Protein AF-A0A1U7CXL4-F1 (afdb_monomer_lite)

pLDDT: mean 70.06, std 22.94, range [25.95, 97.19]

Radius of gyration: 27.53 Å; chains: 1; bounding box: 81×76×40 Å

Sequence (254 aa):
MRHRPIVKFHPDLELLEKKQLMSVRGLAPPSAALRPGARAAALRQARAEAAAGNVVDASGNPADQTQAAAADPTTADPNQTSSQSPRFLVSRITNPTPINHVLTPPFAQVAVQNIPPIPGQTYNVYAVSMRNSTRLTFDVDSGFNVKFSGQTKEHSYPILTGDQKWLPNQVMVFYVLTKSYYPARPMVSGGFEFDLAGSRGIAIGGPSAIFLRIKYDPAKFPGMLDWITVHGPGAYGHRTGIADTSIWQFTRVP

Foldseek 3Di:
DDDDDDDDDDPVVVVVVVVVPPPDDDDDDDDPDDDPVVVVVVVVVVVVVVVPPDDDDDDDDDDDDDDDDDDDDDDDDPPPPPPPFWAKEKDAPFAQDVPQQQDDDDAAEAELDDDDDDAQDKWWKAKAKEFAQEQDKDAQVQVKWKYQPPDDCVSTHRPHDDGDMRHHGGMHMYIYTHPDQWDDPSCQVRNMWMCRSNHIYHQHADPLRTGDIDRDDPVCVSVVVSCSQCPTPQSCCNVVSGGSRRYMYMYTDD

Secondary structure (DSSP, 8-state):
-PPPPP-PPPTTSHHHHHHHSSS---S--------HHHHHHHHHHHHHHHHS-------------------------TT-----PPEEEEEE-----TTT----SPPEEEE--SSPPPTT-EEEEEEEEEEE-SS--B-GGG--EEEETT--GGG-EES--TT--B-TT-EEEEEEEESSSS--HHHHHH-EEEEETTEEEEEPPPGGGS-EEEE--TTTHHHHHHHHHHHSTTTTHHHHTS--TTEEEEEEE-

Organism: NCBI:txid1387353

Structure (mmCIF, N/CA/C/O backbone):
data_AF-A0A1U7CXL4-F1
#
_entry.id   AF-A0A1U7CXL4-F1
#
loop_
_atom_site.group_PDB
_atom_site.id
_atom_site.type_symbol
_atom_site.label_atom_id
_atom_site.label_alt_id
_atom_site.label_comp_id
_atom_site.label_asym_id
_atom_site.label_entity_id
_atom_site.label_seq_id
_atom_site.pdbx_PDB_ins_code
_atom_site.Cartn_x
_atom_site.Cartn_y
_atom_site.Cartn_z
_atom_site.occupancy
_atom_site.B_iso_or_equiv
_atom_site.auth_seq_id
_atom_site.auth_comp_id
_atom_site.auth_asym_id
_atom_site.auth_atom_id
_atom_site.pdbx_PDB_model_num
ATOM 1 N N . MET A 1 1 ? 43.703 -4.442 17.560 1.00 42.00 1 MET A N 1
ATOM 2 C CA . MET A 1 1 ? 42.672 -3.540 16.997 1.00 42.00 1 MET A CA 1
ATOM 3 C C . MET A 1 1 ? 42.708 -3.670 15.479 1.00 42.00 1 MET A C 1
ATOM 5 O O . MET A 1 1 ? 43.759 -3.433 14.906 1.00 42.00 1 MET A O 1
ATOM 9 N N . ARG A 1 2 ? 41.638 -4.151 14.830 1.00 40.66 2 ARG A N 1
ATOM 10 C CA . ARG A 1 2 ? 41.594 -4.323 13.364 1.00 40.66 2 ARG A CA 1
ATOM 11 C C . ARG A 1 2 ? 40.917 -3.103 12.730 1.00 40.66 2 ARG A C 1
ATOM 13 O O . ARG A 1 2 ? 39.768 -2.814 13.056 1.00 40.66 2 ARG A O 1
ATOM 20 N N . HIS A 1 3 ? 41.633 -2.393 11.859 1.00 43.06 3 HIS A N 1
ATOM 21 C CA . HIS A 1 3 ? 41.104 -1.260 11.098 1.00 43.06 3 HIS A CA 1
ATOM 22 C C . HIS A 1 3 ? 40.042 -1.732 10.098 1.00 43.06 3 HIS A C 1
ATOM 24 O O . HIS A 1 3 ? 40.247 -2.705 9.373 1.00 43.06 3 HIS A O 1
ATOM 30 N N . ARG A 1 4 ? 38.894 -1.044 10.072 1.00 38.12 4 ARG A N 1
ATOM 31 C CA . ARG A 1 4 ? 37.849 -1.264 9.064 1.00 38.12 4 ARG A CA 1
ATOM 32 C C . ARG A 1 4 ? 38.311 -0.703 7.710 1.00 38.12 4 ARG A C 1
ATOM 34 O O . ARG A 1 4 ? 38.918 0.369 7.697 1.00 38.12 4 ARG A O 1
ATOM 41 N N . PRO A 1 5 ? 38.011 -1.373 6.586 1.00 41.94 5 PRO A N 1
ATOM 42 C CA . PRO A 1 5 ? 38.344 -0.858 5.267 1.00 41.94 5 PRO A CA 1
ATOM 43 C C . PRO A 1 5 ? 37.463 0.352 4.934 1.00 41.94 5 PRO A C 1
ATOM 45 O O . PRO A 1 5 ? 36.238 0.301 5.050 1.00 41.94 5 PRO A O 1
ATOM 48 N N . ILE A 1 6 ? 38.104 1.446 4.523 1.00 50.97 6 ILE A N 1
ATOM 49 C CA . ILE A 1 6 ? 37.442 2.622 3.956 1.00 50.97 6 ILE A CA 1
ATOM 50 C C . ILE A 1 6 ? 36.991 2.242 2.545 1.00 50.97 6 ILE A C 1
ATOM 52 O O . ILE A 1 6 ? 37.821 1.941 1.686 1.00 50.97 6 ILE A O 1
ATOM 56 N N . VAL A 1 7 ? 35.679 2.239 2.314 1.00 42.12 7 VAL A N 1
ATOM 57 C CA . VAL A 1 7 ? 35.096 2.068 0.979 1.00 42.12 7 VAL A CA 1
ATOM 58 C C . VAL A 1 7 ? 35.472 3.297 0.151 1.00 42.12 7 VAL A C 1
ATOM 60 O O . VAL A 1 7 ? 34.969 4.391 0.395 1.00 42.12 7 VAL A O 1
ATOM 63 N N . LYS A 1 8 ? 36.394 3.131 -0.800 1.00 43.06 8 LYS A N 1
ATOM 64 C CA . LYS A 1 8 ? 36.681 4.142 -1.822 1.00 43.06 8 LYS A CA 1
ATOM 65 C C . LYS A 1 8 ? 35.651 3.981 -2.935 1.00 43.06 8 LYS A C 1
ATOM 67 O O . LYS A 1 8 ? 35.587 2.924 -3.559 1.00 43.06 8 LYS A O 1
ATOM 72 N N . PHE A 1 9 ? 34.827 5.001 -3.148 1.00 39.03 9 PHE A N 1
ATOM 73 C CA . PHE A 1 9 ? 33.890 5.029 -4.267 1.00 39.03 9 PHE A CA 1
ATOM 74 C C . PHE A 1 9 ? 34.643 5.175 -5.596 1.00 39.03 9 PHE A C 1
ATOM 76 O O . PHE A 1 9 ? 35.705 5.796 -5.655 1.00 39.03 9 PHE A O 1
ATOM 83 N N . HIS A 1 10 ? 34.100 4.556 -6.646 1.00 39.53 10 HIS A N 1
ATOM 84 C CA . HIS A 1 10 ? 34.659 4.582 -7.998 1.00 39.53 10 HIS A CA 1
ATOM 85 C C . HIS A 1 10 ? 34.669 6.030 -8.533 1.00 39.53 10 HIS A C 1
ATOM 87 O O . HIS A 1 10 ? 33.645 6.708 -8.407 1.00 39.53 10 HIS A O 1
ATOM 93 N N . PRO A 1 11 ? 35.762 6.505 -9.157 1.00 47.06 11 PRO A N 1
ATOM 94 C CA . PRO A 1 11 ? 35.894 7.892 -9.627 1.00 47.06 11 PRO A CA 1
ATOM 95 C C . PRO A 1 11 ? 34.854 8.300 -10.688 1.00 47.06 11 PRO A C 1
ATOM 97 O O . PRO A 1 11 ? 34.611 9.486 -10.897 1.00 47.06 11 PRO A O 1
ATOM 100 N N . ASP A 1 12 ? 34.180 7.335 -11.315 1.00 46.91 12 ASP A N 1
ATOM 101 C CA . ASP A 1 12 ? 33.185 7.596 -12.362 1.00 46.91 12 ASP A CA 1
ATOM 102 C C . ASP A 1 12 ? 31.809 8.022 -11.815 1.00 46.91 12 ASP A C 1
ATOM 104 O O . ASP A 1 12 ? 30.980 8.537 -12.567 1.00 46.91 12 ASP A O 1
ATOM 108 N N . LEU A 1 13 ? 31.560 7.857 -10.508 1.00 42.06 13 LEU A N 1
ATOM 109 C CA . LEU A 1 13 ? 30.328 8.331 -9.860 1.00 42.06 13 LEU A CA 1
ATOM 110 C C . LEU A 1 13 ? 30.323 9.856 -9.653 1.00 42.06 13 LEU A C 1
ATOM 112 O O . LEU A 1 13 ? 29.261 10.470 -9.742 1.00 42.06 13 LEU A O 1
ATOM 116 N N . GLU A 1 14 ? 31.486 10.495 -9.480 1.00 44.72 14 GLU A N 1
ATOM 117 C CA . GLU A 1 14 ? 31.580 11.961 -9.333 1.00 44.72 14 GLU A CA 1
ATOM 118 C C . GLU A 1 14 ? 31.286 12.718 -10.644 1.00 44.72 14 GLU A C 1
ATOM 120 O O . GLU A 1 14 ? 30.881 13.884 -10.641 1.00 44.72 14 GLU A O 1
ATOM 125 N N . LEU A 1 15 ? 31.454 12.057 -11.793 1.00 45.00 15 LEU A N 1
ATOM 126 C CA . LEU A 1 15 ? 31.221 12.652 -13.113 1.00 45.00 15 LEU A CA 1
ATOM 127 C C . LEU A 1 15 ? 29.731 12.791 -13.463 1.00 45.00 15 LEU A C 1
ATOM 129 O O . LEU A 1 15 ? 29.380 13.639 -14.290 1.00 45.00 15 LEU A O 1
ATOM 133 N N . LEU A 1 16 ? 28.849 12.011 -12.827 1.00 40.12 16 LEU A N 1
ATOM 134 C CA . LEU A 1 16 ? 27.399 12.097 -13.036 1.00 40.12 16 LEU A CA 1
ATOM 135 C C . LEU A 1 16 ? 26.772 13.291 -12.302 1.00 40.12 16 LEU A C 1
ATOM 137 O O . LEU A 1 16 ? 25.892 13.943 -12.866 1.00 40.12 16 LEU A O 1
ATOM 141 N N . GLU A 1 17 ? 27.274 13.657 -11.119 1.00 45.03 17 GLU A N 1
ATOM 142 C CA . GLU A 1 17 ? 26.787 14.838 -10.387 1.00 45.03 17 GLU A CA 1
ATOM 143 C C . GLU A 1 17 ? 27.175 16.150 -11.087 1.00 45.03 17 GLU A C 1
ATOM 145 O O . GLU A 1 17 ? 26.369 17.079 -11.178 1.00 45.03 17 GLU A O 1
ATOM 150 N N . LYS A 1 18 ? 28.370 16.215 -11.692 1.00 42.22 18 LYS A N 1
ATOM 151 C CA . LYS A 1 18 ? 28.809 17.409 -12.437 1.00 42.22 18 LYS A CA 1
ATOM 152 C C . LYS A 1 18 ? 28.008 17.669 -13.716 1.00 42.22 18 LYS A C 1
ATOM 154 O O . LYS A 1 18 ? 27.911 18.823 -14.130 1.00 42.22 18 LYS A O 1
ATOM 159 N N . LYS A 1 19 ? 27.407 16.646 -14.336 1.00 39.94 19 LYS A N 1
ATOM 160 C CA . LYS A 1 19 ? 26.635 16.814 -15.583 1.00 39.94 19 LYS A CA 1
ATOM 161 C C . LYS A 1 19 ? 25.184 17.254 -15.373 1.00 39.94 19 LYS A C 1
ATOM 163 O O . LYS A 1 19 ? 24.618 17.834 -16.293 1.00 39.94 19 LYS A O 1
ATOM 168 N N . GLN A 1 20 ? 24.598 17.071 -14.187 1.00 45.38 20 GLN A N 1
ATOM 169 C CA . GLN A 1 20 ? 23.269 17.626 -13.876 1.00 45.38 20 GLN A CA 1
ATOM 170 C C . GLN A 1 20 ? 23.298 19.098 -13.431 1.00 45.38 20 GLN A C 1
ATOM 172 O O . GLN A 1 20 ? 22.266 19.763 -13.460 1.00 45.38 20 GLN A O 1
ATOM 177 N N . LEU A 1 21 ? 24.468 19.640 -13.081 1.00 38.50 21 LEU A N 1
ATOM 178 C CA . LEU A 1 21 ? 24.616 21.018 -12.594 1.00 38.50 21 LEU A CA 1
ATOM 179 C C . LEU A 1 21 ? 24.892 22.069 -13.687 1.00 38.50 21 LEU A C 1
ATOM 181 O O . LEU A 1 21 ? 25.022 23.246 -13.363 1.00 38.50 21 LEU A O 1
ATOM 185 N N . MET A 1 22 ? 24.965 21.693 -14.971 1.00 37.88 22 MET A N 1
ATOM 186 C CA . MET A 1 22 ? 25.350 22.622 -16.052 1.00 37.88 22 MET A CA 1
ATOM 187 C C . MET A 1 22 ? 24.256 22.971 -17.074 1.00 37.88 22 MET A C 1
ATOM 189 O O . MET A 1 22 ? 24.558 23.593 -18.089 1.00 37.88 22 MET A O 1
ATOM 193 N N . SER A 1 23 ? 22.980 22.681 -16.804 1.00 40.78 23 SER A N 1
ATOM 194 C CA . SER A 1 23 ? 21.875 23.146 -17.660 1.00 40.78 23 SER A CA 1
ATOM 195 C C . SER A 1 23 ? 20.778 23.884 -16.890 1.00 40.78 23 SER A C 1
ATOM 197 O O . SER A 1 23 ? 19.615 23.505 -16.951 1.00 40.78 23 SER A O 1
ATOM 199 N N . VAL A 1 24 ? 21.135 24.959 -16.185 1.00 36.22 24 VAL A N 1
ATOM 200 C CA . VAL A 1 24 ? 20.199 26.058 -15.890 1.00 36.22 24 VAL A CA 1
ATOM 201 C C . VAL A 1 24 ? 20.990 27.369 -15.927 1.00 36.22 24 VAL A C 1
ATOM 203 O O . VAL A 1 24 ? 21.751 27.673 -15.012 1.00 36.22 24 VAL A O 1
ATOM 206 N N . ARG A 1 25 ? 20.843 28.150 -17.002 1.00 30.77 25 ARG A N 1
ATOM 207 C CA . ARG A 1 25 ? 21.301 29.546 -17.069 1.00 30.77 25 ARG A CA 1
ATOM 208 C C . ARG A 1 25 ? 20.115 30.451 -17.415 1.00 30.77 25 ARG A C 1
ATOM 210 O O . ARG A 1 25 ? 19.510 30.275 -18.465 1.00 30.77 25 ARG A O 1
ATOM 217 N N . GLY A 1 26 ? 19.879 31.423 -16.525 1.00 27.12 26 GLY A N 1
ATOM 218 C CA . GLY A 1 26 ? 18.957 32.569 -16.629 1.00 27.12 26 GLY A CA 1
ATOM 219 C C . GLY A 1 26 ? 17.657 32.350 -15.841 1.00 27.12 26 GLY A C 1
ATOM 220 O O . GLY A 1 26 ? 16.877 31.502 -16.238 1.00 27.12 26 GLY A O 1
ATOM 221 N N . LEU A 1 27 ? 17.333 33.018 -14.724 1.00 28.66 27 LEU A N 1
ATOM 222 C CA . LEU A 1 27 ? 17.773 34.295 -14.144 1.00 28.66 27 LEU A CA 1
ATOM 223 C C . LEU A 1 27 ? 17.606 34.317 -12.597 1.00 28.66 27 LEU A C 1
ATOM 225 O O . LEU A 1 27 ? 16.718 33.664 -12.061 1.00 28.66 27 LEU A O 1
ATOM 229 N N . ALA A 1 28 ? 18.411 35.189 -11.965 1.00 30.05 28 ALA A N 1
ATOM 230 C CA . ALA A 1 28 ? 18.425 35.722 -10.584 1.00 30.05 28 ALA A CA 1
ATOM 231 C C . ALA A 1 28 ? 19.159 34.920 -9.463 1.00 30.05 28 ALA A C 1
ATOM 233 O O . ALA A 1 28 ? 18.911 33.729 -9.284 1.00 30.05 28 ALA A O 1
ATOM 234 N N . PRO A 1 29 ? 20.077 35.561 -8.694 1.00 34.78 29 PRO A N 1
ATOM 235 C CA . PRO A 1 29 ? 20.948 34.889 -7.722 1.00 34.78 29 PRO A CA 1
ATOM 236 C C . PRO A 1 29 ? 20.276 34.695 -6.348 1.00 34.78 29 PRO A C 1
ATOM 238 O O . PRO A 1 29 ? 19.609 35.612 -5.867 1.00 34.78 29 PRO A O 1
ATOM 241 N N . PRO A 1 30 ? 20.495 33.564 -5.648 1.00 35.28 30 PRO A N 1
ATOM 242 C CA . PRO A 1 30 ? 20.153 33.447 -4.241 1.00 35.28 30 PRO A CA 1
ATOM 243 C C . PRO A 1 30 ? 21.251 34.047 -3.356 1.00 35.28 30 PRO A C 1
ATOM 245 O O . PRO A 1 30 ? 22.450 33.865 -3.570 1.00 35.28 30 PRO A O 1
ATOM 248 N N . SER A 1 31 ? 20.781 34.751 -2.335 1.00 38.91 31 SER A N 1
ATOM 249 C CA . SER A 1 31 ? 21.512 35.380 -1.247 1.00 38.91 31 SER A CA 1
ATOM 250 C C . SER A 1 31 ? 22.675 34.541 -0.718 1.00 38.91 31 SER A C 1
ATOM 252 O O . SER A 1 31 ? 22.506 33.423 -0.228 1.00 38.91 31 SER A O 1
ATOM 254 N N . ALA A 1 32 ? 23.863 35.135 -0.771 1.00 39.09 32 ALA A N 1
ATOM 255 C CA . ALA A 1 32 ? 25.058 34.632 -0.124 1.00 39.09 32 ALA A CA 1
ATOM 256 C C . ALA A 1 32 ? 24.891 34.576 1.408 1.00 39.09 32 ALA A C 1
ATOM 258 O O . ALA A 1 32 ? 24.319 35.473 2.024 1.00 39.09 32 ALA A O 1
ATOM 259 N N . ALA A 1 33 ? 25.419 33.495 1.987 1.00 47.41 33 ALA A N 1
ATOM 260 C CA . ALA A 1 33 ? 25.820 33.284 3.379 1.00 47.41 33 ALA A CA 1
ATOM 261 C C . ALA A 1 33 ? 25.498 34.414 4.385 1.00 47.41 33 ALA A C 1
ATOM 263 O O . ALA A 1 33 ? 26.321 35.289 4.661 1.00 47.41 33 ALA A O 1
ATOM 264 N N . LEU A 1 34 ? 24.330 34.338 5.027 1.00 40.78 34 LEU A N 1
ATOM 265 C CA . LEU A 1 34 ? 23.988 35.197 6.160 1.00 40.78 34 LEU A CA 1
ATOM 266 C C . LEU A 1 34 ? 24.425 34.526 7.467 1.00 40.78 34 LEU A C 1
ATOM 268 O O . LEU A 1 34 ? 23.875 33.508 7.890 1.00 40.78 34 LEU A O 1
ATOM 272 N N . ARG A 1 35 ? 25.439 35.124 8.103 1.00 49.75 35 ARG A N 1
ATOM 273 C CA . ARG A 1 35 ? 25.898 34.815 9.465 1.00 49.75 35 ARG A CA 1
ATOM 274 C C . ARG A 1 35 ? 24.713 34.808 10.457 1.00 49.75 35 ARG A C 1
ATOM 276 O O . ARG A 1 35 ? 23.756 35.558 10.249 1.00 49.75 35 ARG A O 1
ATOM 283 N N . PRO A 1 36 ? 24.787 34.058 11.577 1.00 49.44 36 PRO A N 1
ATOM 284 C CA . PRO A 1 36 ? 23.669 33.861 12.514 1.00 49.44 36 PRO A CA 1
ATOM 285 C C . PRO A 1 36 ? 22.985 35.144 13.028 1.00 49.44 36 PRO A C 1
ATOM 287 O O . PRO A 1 36 ? 21.795 35.120 13.327 1.00 49.44 36 PRO A O 1
ATOM 290 N N . GLY A 1 37 ? 23.691 36.282 13.075 1.00 50.75 37 GLY A N 1
ATOM 291 C CA . GLY A 1 37 ? 23.126 37.570 13.500 1.00 50.75 37 GLY A CA 1
ATOM 292 C C . GLY A 1 37 ? 22.173 38.237 12.496 1.00 50.75 37 GLY A C 1
ATOM 293 O O . GLY A 1 37 ? 21.277 38.974 12.899 1.00 50.75 37 GLY A O 1
ATOM 294 N N . ALA A 1 38 ? 22.297 37.960 11.197 1.00 52.16 38 ALA A N 1
ATOM 295 C CA . ALA A 1 38 ? 21.533 38.678 10.17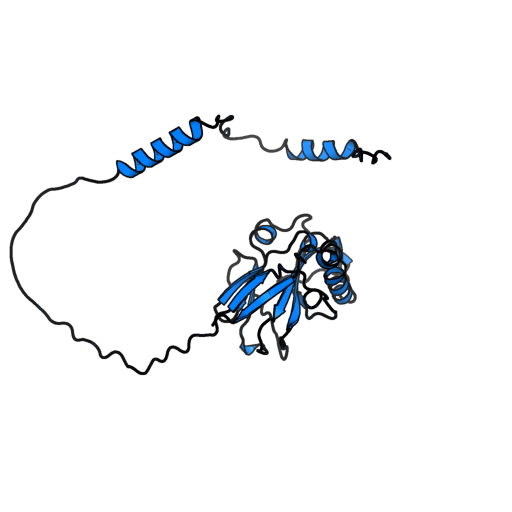4 1.00 52.16 38 ALA A CA 1
ATOM 296 C C . ALA A 1 38 ? 20.114 38.112 9.960 1.00 52.16 38 ALA A C 1
ATOM 298 O O . ALA A 1 38 ? 19.203 38.828 9.548 1.00 52.16 38 ALA A O 1
ATOM 299 N N . ARG A 1 39 ? 19.885 36.849 10.346 1.00 53.06 39 ARG A N 1
ATOM 300 C CA . ARG A 1 39 ? 18.547 36.231 10.348 1.00 53.06 39 ARG A CA 1
ATOM 301 C C . ARG A 1 39 ? 17.649 36.801 11.455 1.00 53.06 39 ARG A C 1
ATOM 303 O O . ARG A 1 39 ? 16.442 36.906 11.265 1.00 53.06 39 ARG A O 1
ATOM 310 N N . ALA A 1 40 ? 18.237 37.218 12.580 1.00 52.91 40 ALA A N 1
ATOM 311 C CA . ALA A 1 40 ? 17.517 37.853 13.686 1.00 52.91 40 ALA A CA 1
ATOM 312 C C . ALA A 1 40 ? 17.111 39.307 13.375 1.00 52.91 40 ALA A C 1
ATOM 314 O O . ALA A 1 40 ? 16.052 39.750 13.815 1.00 52.91 40 ALA A O 1
ATOM 315 N N . ALA A 1 41 ? 17.912 40.032 12.584 1.00 52.75 41 ALA A N 1
ATOM 316 C CA . ALA A 1 41 ? 17.565 41.373 12.112 1.00 52.75 41 ALA A CA 1
ATOM 317 C C . ALA A 1 41 ? 16.413 41.336 11.091 1.00 52.75 41 ALA A C 1
ATOM 319 O O . ALA A 1 41 ? 15.442 42.070 11.253 1.00 52.75 41 ALA A O 1
ATOM 320 N N . ALA A 1 42 ? 16.449 40.404 10.129 1.00 55.97 42 ALA A N 1
ATOM 321 C CA . ALA A 1 42 ? 15.387 40.240 9.130 1.00 55.97 42 ALA A CA 1
ATOM 322 C C . ALA A 1 42 ? 14.025 39.859 9.751 1.00 55.97 42 ALA A C 1
ATOM 324 O O . ALA A 1 42 ? 12.986 40.369 9.342 1.00 55.97 42 ALA A O 1
ATOM 325 N N . LEU A 1 43 ? 14.022 39.020 10.796 1.00 59.34 43 LEU A N 1
ATOM 326 C CA . LEU A 1 43 ? 12.803 38.670 11.542 1.00 59.34 43 LEU A CA 1
ATOM 327 C C . LEU A 1 43 ? 12.247 39.835 12.378 1.00 59.34 43 LEU A C 1
ATOM 329 O O . LEU A 1 43 ? 11.036 39.912 12.570 1.00 59.34 43 LEU A O 1
ATOM 333 N N . ARG A 1 44 ? 13.095 40.754 12.866 1.00 56.53 44 ARG A N 1
ATOM 334 C CA . ARG A 1 44 ? 12.633 41.977 13.549 1.00 56.53 44 ARG A CA 1
ATOM 335 C C . ARG A 1 44 ? 12.089 43.012 12.570 1.00 56.53 44 ARG A C 1
ATOM 337 O O . ARG A 1 44 ? 11.099 43.654 12.894 1.00 56.53 44 ARG A O 1
ATOM 344 N N . GLN A 1 45 ? 12.684 43.130 11.385 1.00 55.72 45 GLN A N 1
ATOM 345 C CA . GLN A 1 45 ? 12.226 44.054 10.344 1.00 55.72 45 GLN A CA 1
ATOM 346 C C . GLN A 1 45 ? 10.859 43.631 9.784 1.00 55.72 45 GLN A C 1
ATOM 348 O O . GLN A 1 45 ? 9.934 44.436 9.781 1.00 55.72 45 GLN A O 1
ATOM 353 N N . ALA A 1 46 ? 10.665 42.337 9.499 1.00 55.66 46 ALA A N 1
ATOM 354 C CA . ALA A 1 46 ? 9.365 41.802 9.081 1.00 55.66 46 ALA A CA 1
ATOM 355 C C . ALA A 1 46 ? 8.276 41.926 10.170 1.00 55.66 46 ALA A C 1
ATOM 357 O O . ALA A 1 46 ? 7.094 42.081 9.869 1.00 55.66 46 ALA A O 1
ATOM 358 N N . ARG A 1 47 ? 8.659 41.884 11.455 1.00 56.28 47 ARG A N 1
ATOM 359 C CA . ARG A 1 47 ? 7.726 42.064 12.580 1.00 56.28 47 ARG A CA 1
ATOM 360 C C . ARG A 1 47 ? 7.390 43.538 12.843 1.00 56.28 47 ARG A C 1
ATOM 362 O O . ARG A 1 47 ? 6.301 43.811 13.334 1.00 56.28 47 ARG A O 1
ATOM 369 N N . ALA A 1 48 ? 8.287 44.465 12.504 1.00 49.62 48 ALA A N 1
ATOM 370 C CA . ALA A 1 48 ? 8.032 45.905 12.552 1.00 49.62 48 ALA A CA 1
ATOM 371 C C . ALA A 1 48 ? 7.128 46.361 11.391 1.00 49.62 48 ALA A C 1
ATOM 373 O O . ALA A 1 48 ? 6.232 47.171 11.603 1.00 49.62 48 ALA A O 1
ATOM 374 N N . GLU A 1 49 ? 7.285 45.773 10.202 1.00 47.22 49 GLU A N 1
ATOM 375 C CA . GLU A 1 49 ? 6.421 46.041 9.041 1.00 47.22 49 GLU A CA 1
ATOM 376 C C . GLU A 1 49 ? 5.000 45.481 9.227 1.00 47.22 49 GLU A C 1
ATOM 378 O O . GLU A 1 49 ? 4.030 46.131 8.849 1.00 47.22 49 GLU A O 1
ATOM 383 N N . ALA A 1 50 ? 4.845 44.341 9.911 1.00 47.97 50 ALA A N 1
ATOM 384 C CA . ALA A 1 50 ? 3.529 43.803 10.277 1.00 47.97 50 ALA A CA 1
ATOM 385 C C . ALA A 1 50 ? 2.829 44.577 11.415 1.00 47.97 50 ALA A C 1
ATOM 387 O O . ALA A 1 50 ? 1.615 44.472 11.567 1.00 47.97 50 ALA A O 1
ATOM 388 N N . ALA A 1 51 ? 3.573 45.346 12.218 1.00 50.25 51 ALA A N 1
ATOM 389 C CA . ALA A 1 51 ? 3.031 46.158 13.312 1.00 50.25 51 ALA A CA 1
ATOM 390 C C . ALA A 1 51 ? 2.706 47.607 12.897 1.00 50.25 51 ALA A C 1
ATOM 392 O O . ALA A 1 51 ? 1.989 48.293 13.619 1.00 50.25 51 ALA A O 1
ATOM 393 N N . ALA A 1 52 ? 3.206 48.064 11.743 1.00 44.41 52 ALA A N 1
ATOM 394 C CA . ALA A 1 52 ? 2.962 49.404 11.200 1.00 44.41 52 ALA A CA 1
ATOM 395 C C . ALA A 1 52 ? 1.755 49.476 10.239 1.00 44.41 52 ALA A C 1
ATOM 397 O O . ALA A 1 52 ? 1.402 50.555 9.773 1.00 44.41 52 ALA A O 1
ATOM 398 N N . GLY A 1 53 ? 1.113 48.342 9.942 1.00 40.78 53 GLY A N 1
ATOM 399 C CA . GLY A 1 53 ? -0.063 48.258 9.077 1.00 40.78 53 GLY A CA 1
ATOM 400 C C . GLY A 1 53 ? -1.375 48.198 9.855 1.00 40.78 53 GLY A C 1
ATOM 401 O O . GLY A 1 53 ? -2.064 47.186 9.781 1.00 40.78 53 GLY A O 1
ATOM 402 N N . ASN A 1 54 ? -1.709 49.242 10.622 1.00 37.59 54 ASN A N 1
ATOM 403 C CA . ASN A 1 54 ? -3.102 49.576 10.933 1.00 37.59 54 ASN A CA 1
ATOM 404 C C . ASN A 1 54 ? -3.248 50.990 11.522 1.00 37.59 54 ASN A C 1
ATOM 406 O O . ASN A 1 54 ? -2.393 51.436 12.283 1.00 37.59 54 ASN A O 1
ATOM 410 N N . VAL A 1 55 ? -4.403 51.598 11.210 1.00 33.66 55 VAL A N 1
ATOM 411 C CA . VAL A 1 55 ? -4.917 52.959 11.501 1.00 33.66 55 VAL A CA 1
ATOM 412 C C . VAL A 1 55 ? -4.293 54.038 10.587 1.00 33.66 55 VAL A C 1
ATOM 414 O O . VAL A 1 55 ? -3.081 54.178 10.539 1.00 33.66 55 VAL A O 1
ATOM 417 N N . VAL A 1 56 ? -5.028 54.814 9.781 1.00 32.84 56 VAL A N 1
ATOM 418 C CA . VAL A 1 56 ? -6.301 55.509 10.029 1.00 32.84 56 VAL A CA 1
ATOM 419 C C . VAL A 1 56 ? -6.989 55.814 8.689 1.00 32.84 56 VAL A C 1
ATOM 421 O O . VAL A 1 56 ? -6.327 56.285 7.771 1.00 32.84 56 VAL A O 1
ATOM 424 N N . ASP A 1 57 ? -8.311 55.668 8.612 1.00 27.88 57 ASP A N 1
ATOM 425 C CA . ASP A 1 57 ? -9.107 56.783 8.100 1.00 27.88 57 ASP A CA 1
ATOM 426 C C . ASP A 1 57 ? -10.336 56.951 8.995 1.00 27.88 57 ASP A C 1
ATOM 428 O O . ASP A 1 57 ? -11.104 56.018 9.235 1.00 27.88 57 ASP A O 1
ATOM 432 N N . ALA A 1 58 ? -10.427 58.134 9.592 1.00 30.95 58 ALA A N 1
ATOM 433 C CA . ALA A 1 58 ? -11.426 58.529 10.562 1.00 30.95 58 ALA A CA 1
ATOM 434 C C . ALA A 1 58 ? -12.010 59.851 10.080 1.00 30.95 58 ALA A C 1
ATOM 436 O O . ALA A 1 58 ? -11.334 60.876 10.089 1.00 30.95 58 ALA A O 1
ATOM 437 N N . SER A 1 59 ? -13.282 59.837 9.699 1.00 31.16 59 SER A N 1
ATOM 438 C CA . SER A 1 59 ? -14.099 61.045 9.682 1.00 31.16 59 SER A CA 1
ATOM 439 C C . SER A 1 59 ? -15.562 60.700 9.979 1.00 31.16 59 SER A C 1
ATOM 441 O O . SER A 1 59 ? -16.191 59.935 9.261 1.00 31.16 59 SER A O 1
ATOM 443 N N . GLY A 1 60 ? -16.079 61.289 11.064 1.00 25.95 60 GLY A N 1
ATOM 444 C CA . GLY A 1 60 ? -17.492 61.661 11.211 1.00 25.95 60 GLY A CA 1
ATOM 445 C C . GLY A 1 60 ? -18.455 60.647 11.841 1.00 25.95 60 GLY A C 1
ATOM 446 O O . GLY A 1 60 ? -19.002 59.791 11.164 1.00 25.95 60 GLY A O 1
ATOM 447 N N . ASN A 1 61 ? -18.756 60.840 13.125 1.00 31.25 61 ASN A N 1
ATOM 448 C CA . ASN A 1 61 ? -19.941 60.329 13.845 1.00 31.25 61 ASN A CA 1
ATOM 449 C C . ASN A 1 61 ? -20.993 61.483 13.912 1.00 31.25 61 ASN A C 1
ATOM 451 O O . ASN A 1 61 ? -20.599 62.621 13.644 1.00 31.25 61 ASN A O 1
ATOM 455 N N . PRO A 1 62 ? -22.193 61.353 14.522 1.00 50.03 62 PRO A N 1
ATOM 456 C CA . PRO A 1 62 ? -23.305 60.391 14.376 1.00 50.03 62 PRO A CA 1
ATOM 457 C C . PRO A 1 62 ? -24.687 61.106 14.223 1.00 50.03 62 PRO A C 1
ATOM 459 O O . PRO A 1 62 ? -24.816 62.263 14.612 1.00 50.03 62 PRO A O 1
ATOM 462 N N . ALA A 1 63 ? -25.757 60.437 13.760 1.00 27.53 63 ALA A N 1
ATOM 463 C CA . ALA A 1 63 ? -27.143 60.852 14.065 1.00 27.53 63 ALA A CA 1
ATOM 464 C C . ALA A 1 63 ? -28.199 59.765 13.768 1.00 27.53 63 ALA A C 1
ATOM 466 O O . ALA A 1 63 ? -28.200 59.164 12.701 1.00 27.53 63 ALA A O 1
ATOM 467 N N . ASP A 1 64 ? -29.115 59.629 14.729 1.00 29.34 64 ASP A N 1
ATOM 468 C CA . ASP A 1 64 ? -30.525 59.228 14.638 1.00 29.34 64 ASP A CA 1
ATOM 469 C C . ASP A 1 64 ? -30.978 57.778 14.351 1.00 29.34 64 ASP A C 1
ATOM 471 O O . ASP A 1 64 ? -31.034 57.287 13.233 1.00 29.34 64 ASP A O 1
ATOM 475 N N . GLN A 1 65 ? -31.456 57.186 15.455 1.00 35.22 65 GLN A N 1
ATOM 476 C CA . GLN A 1 65 ? -32.828 56.712 15.680 1.00 35.22 65 GLN A CA 1
ATOM 477 C C . GLN A 1 65 ? -33.378 55.464 14.960 1.00 35.22 65 GLN A C 1
ATOM 479 O O . GLN A 1 65 ? -33.505 55.358 13.747 1.00 35.22 65 GLN A O 1
ATOM 484 N N . THR A 1 66 ? -33.961 54.644 15.842 1.00 30.48 66 THR A N 1
ATOM 485 C CA . THR A 1 66 ? -35.188 53.841 15.719 1.00 30.48 66 THR A CA 1
ATOM 486 C C . THR A 1 66 ? -35.153 52.407 15.174 1.00 30.48 66 THR A C 1
ATOM 488 O O . THR A 1 66 ? -34.917 52.136 14.008 1.00 30.48 66 THR A O 1
ATOM 491 N N . GLN A 1 67 ? -35.636 51.548 16.082 1.00 36.88 67 GLN A N 1
ATOM 492 C CA . GLN A 1 67 ? -36.628 50.483 15.908 1.00 36.88 67 GLN A CA 1
ATOM 493 C C . GLN A 1 67 ? -36.169 49.030 15.746 1.00 36.88 67 GLN A C 1
ATOM 495 O O . GLN A 1 67 ? -35.486 48.617 14.819 1.00 36.88 67 GLN A O 1
ATOM 500 N N . ALA A 1 68 ? -36.656 48.260 16.720 1.00 35.97 68 ALA A N 1
ATOM 501 C CA . ALA A 1 68 ? -36.675 46.820 16.806 1.00 35.97 68 ALA A CA 1
ATOM 502 C C . ALA A 1 68 ? -37.466 46.172 15.662 1.00 35.97 68 ALA A C 1
ATOM 504 O O . ALA A 1 68 ? -38.516 46.674 15.268 1.00 35.97 68 ALA A O 1
ATOM 505 N N . ALA A 1 69 ? -37.042 44.974 15.266 1.00 34.12 69 ALA A N 1
ATOM 506 C CA . ALA A 1 69 ? -37.952 43.923 14.837 1.00 34.12 69 ALA A CA 1
ATOM 507 C C . ALA A 1 69 ? -37.343 42.561 15.190 1.00 34.12 69 ALA A C 1
ATOM 509 O O . ALA A 1 69 ? -36.195 42.263 14.864 1.00 34.12 69 ALA A O 1
ATOM 510 N N . ALA A 1 70 ? -38.130 41.782 15.924 1.00 40.09 70 ALA A N 1
ATOM 511 C CA . ALA A 1 70 ? -37.855 40.419 16.334 1.00 40.09 70 ALA A CA 1
ATOM 512 C C . ALA A 1 70 ? -37.695 39.488 15.122 1.00 40.09 70 ALA A C 1
ATOM 514 O O . ALA A 1 70 ? -38.414 39.624 14.133 1.00 40.09 70 ALA A O 1
ATOM 515 N N . ALA A 1 71 ? -36.806 38.503 15.242 1.00 34.81 71 ALA A N 1
ATOM 516 C CA . ALA A 1 71 ? -36.824 37.307 14.413 1.00 34.81 71 ALA A CA 1
ATOM 517 C C . ALA A 1 71 ? -36.898 36.088 15.341 1.00 34.81 71 ALA A C 1
ATOM 519 O O . ALA A 1 71 ? -36.081 35.936 16.250 1.00 34.81 71 ALA A O 1
ATOM 520 N N . ASP A 1 72 ? -37.935 35.285 15.118 1.00 36.22 72 ASP A N 1
ATOM 521 C CA . ASP A 1 72 ? -38.291 34.061 15.829 1.00 36.22 72 ASP A CA 1
ATOM 522 C C . ASP A 1 72 ? -37.115 33.089 16.030 1.00 36.22 72 ASP A C 1
ATOM 524 O O . ASP A 1 72 ? -36.349 32.841 15.091 1.00 36.22 72 ASP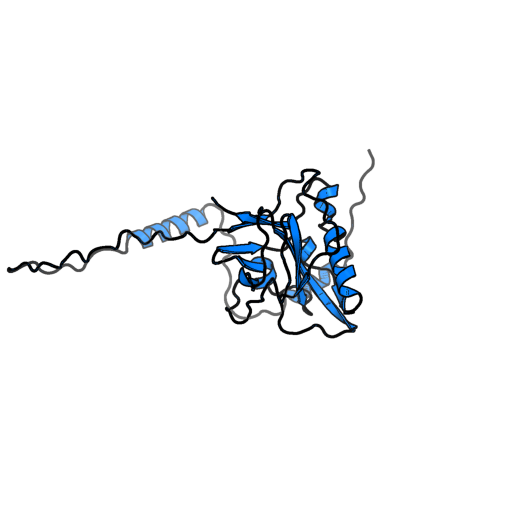 A O 1
ATOM 528 N N . PRO A 1 73 ? -37.020 32.417 17.193 1.00 42.66 73 PRO A N 1
ATOM 529 C CA . PRO A 1 73 ? -36.215 31.217 17.314 1.00 42.66 73 PRO A CA 1
ATOM 530 C C . PRO A 1 73 ? -36.956 30.085 16.597 1.00 42.66 73 PRO A C 1
ATOM 532 O O . PRO A 1 73 ? -37.871 29.463 17.139 1.00 42.66 73 PRO A O 1
ATOM 535 N N . THR A 1 74 ? -36.559 29.810 15.355 1.00 43.16 74 THR A N 1
ATOM 536 C CA . THR A 1 74 ? -36.992 28.588 14.675 1.00 43.16 74 THR A CA 1
ATOM 537 C C . THR A 1 74 ? -36.514 27.405 15.509 1.00 43.16 74 THR A C 1
ATOM 539 O O . THR A 1 74 ? -35.337 27.287 15.850 1.00 43.16 74 THR A O 1
ATOM 542 N N . THR A 1 75 ? -37.470 26.576 15.895 1.00 43.28 75 THR A N 1
ATOM 543 C CA . THR A 1 75 ? -37.342 25.430 16.783 1.00 43.28 75 THR A CA 1
ATOM 544 C C . THR A 1 75 ? -36.279 24.477 16.233 1.00 43.28 75 THR A C 1
ATOM 546 O O . THR A 1 75 ? -36.481 23.844 15.200 1.00 43.28 75 THR A O 1
ATOM 549 N N . ALA A 1 76 ? -35.121 24.401 16.893 1.00 42.72 76 ALA A N 1
ATOM 550 C CA . ALA A 1 76 ? -34.132 23.373 16.604 1.00 42.72 76 ALA A CA 1
ATOM 551 C C . ALA A 1 76 ? -34.722 22.025 17.029 1.00 42.72 76 ALA A C 1
ATOM 553 O O . ALA A 1 76 ? -35.007 21.812 18.207 1.00 42.72 76 ALA A O 1
ATOM 554 N N . ASP A 1 77 ? -34.944 21.153 16.052 1.00 43.72 77 ASP A N 1
ATOM 555 C CA . ASP A 1 77 ? -35.442 19.797 16.238 1.00 43.72 77 ASP A CA 1
ATOM 556 C C . ASP A 1 77 ? -34.467 19.012 17.148 1.00 43.72 77 ASP A C 1
ATOM 558 O O . ASP A 1 77 ? -33.316 18.784 16.759 1.00 43.72 77 ASP A O 1
ATOM 562 N N . PRO A 1 78 ? -34.855 18.622 18.379 1.00 46.06 78 PRO A N 1
ATOM 563 C CA . PRO A 1 78 ? -33.940 18.016 19.349 1.00 46.06 78 PRO A CA 1
ATOM 564 C C . PRO A 1 78 ? -33.549 16.567 19.011 1.00 46.06 78 PRO A C 1
ATOM 566 O O . PRO A 1 78 ? -32.849 15.929 19.795 1.00 46.06 78 PRO A O 1
ATOM 569 N N . ASN A 1 79 ? -33.966 16.039 17.855 1.00 44.88 79 ASN A N 1
ATOM 570 C CA . ASN A 1 79 ? -33.749 14.644 17.475 1.00 44.88 79 ASN A CA 1
ATOM 571 C C . ASN A 1 79 ? -32.674 14.402 16.408 1.00 44.88 79 ASN A C 1
ATOM 573 O O . ASN A 1 79 ? -32.493 13.264 15.974 1.00 44.88 79 ASN A O 1
ATOM 577 N N . GLN A 1 80 ? -31.884 15.412 16.028 1.00 43.62 80 GLN A N 1
ATOM 578 C CA . GLN A 1 80 ? -30.636 15.155 15.302 1.00 43.62 80 GLN A CA 1
ATOM 579 C C . GLN A 1 80 ? -29.565 14.641 16.268 1.00 43.62 80 GLN A C 1
ATOM 581 O O . GLN A 1 80 ? -28.611 15.330 16.631 1.00 43.62 80 GLN A O 1
ATOM 586 N N . THR A 1 81 ? -29.693 13.372 16.656 1.00 38.44 81 THR A N 1
ATOM 587 C CA . THR A 1 81 ? -28.527 12.587 17.049 1.00 38.44 81 THR A CA 1
ATOM 588 C C . THR A 1 81 ? -27.636 12.526 15.815 1.00 38.44 81 THR A C 1
ATOM 590 O O . THR A 1 81 ? -27.834 11.706 14.923 1.00 38.44 81 THR A O 1
ATOM 593 N N . SER A 1 82 ? -26.682 13.454 15.715 1.00 42.97 82 SER A N 1
ATOM 594 C CA . SER A 1 82 ? -25.588 13.319 14.762 1.00 42.97 82 SER A CA 1
ATOM 595 C C . SER A 1 82 ? -24.908 11.988 15.074 1.00 42.97 82 SER A C 1
ATOM 597 O O . SER A 1 82 ? -24.188 11.855 16.063 1.00 42.97 82 SER A O 1
ATOM 599 N N . SER A 1 83 ? -25.203 10.949 14.290 1.00 48.53 83 SER A N 1
ATOM 600 C CA . SER A 1 83 ? -24.424 9.724 14.339 1.00 48.53 83 SER A CA 1
ATOM 601 C C . SER A 1 83 ? -23.036 10.134 13.875 1.00 48.53 83 SER A C 1
ATOM 603 O O . SER A 1 83 ? -22.811 10.321 12.679 1.00 48.53 83 SER A O 1
ATOM 605 N N . GLN A 1 84 ? -22.131 10.403 14.815 1.00 58.66 84 GLN A N 1
ATOM 606 C CA . GLN A 1 84 ? -20.756 10.714 14.474 1.00 58.66 84 GLN A CA 1
ATOM 607 C C . GLN A 1 84 ? -20.226 9.525 13.679 1.00 58.66 84 GLN A C 1
ATOM 609 O O . GLN A 1 84 ? -20.075 8.424 14.215 1.00 58.66 84 GLN A O 1
ATOM 614 N N . SER A 1 85 ? -20.011 9.734 12.379 1.00 63.50 85 SER A N 1
ATOM 615 C CA . SER A 1 85 ? -19.399 8.725 11.528 1.00 63.50 85 SER A CA 1
ATOM 616 C C . SER A 1 85 ? -18.080 8.291 12.169 1.00 63.50 85 SER A C 1
ATOM 618 O O . SER A 1 85 ? -17.365 9.143 12.713 1.00 63.50 85 SER A O 1
ATOM 620 N N . PRO A 1 86 ? -17.743 6.990 12.141 1.00 74.25 86 PRO A N 1
ATOM 621 C CA . PRO A 1 86 ? -16.510 6.501 12.736 1.00 74.25 86 PRO A CA 1
ATOM 622 C C . PRO A 1 86 ? -15.319 7.304 12.215 1.00 74.25 86 PRO A C 1
ATOM 624 O O . PRO A 1 86 ? -15.114 7.407 11.006 1.00 74.25 86 PRO A O 1
ATOM 627 N N . ARG A 1 87 ? -14.535 7.886 13.126 1.00 85.94 87 ARG A N 1
ATOM 628 C CA . ARG A 1 87 ? -13.317 8.606 12.753 1.00 85.94 87 ARG A CA 1
ATOM 629 C C . ARG A 1 87 ? -12.145 7.639 12.766 1.00 85.94 87 ARG A C 1
ATOM 631 O O . ARG A 1 87 ? -11.988 6.863 13.709 1.00 85.94 87 ARG A O 1
ATOM 638 N N . PHE A 1 88 ? -11.311 7.684 11.736 1.00 91.00 88 PHE A N 1
ATOM 639 C CA . PHE A 1 88 ? -10.122 6.842 11.625 1.00 91.00 88 PHE A CA 1
ATOM 640 C C . PHE A 1 88 ? -8.852 7.686 11.633 1.00 91.00 88 PHE A C 1
ATOM 642 O O . PHE A 1 88 ? -8.799 8.771 11.059 1.00 91.00 88 PHE A O 1
ATOM 649 N N . LEU A 1 89 ? -7.812 7.161 12.275 1.00 91.31 89 LEU A N 1
ATOM 650 C CA . LEU A 1 89 ? -6.472 7.734 12.272 1.00 91.31 89 LEU A CA 1
ATOM 651 C C . LEU A 1 89 ? -5.527 6.782 11.551 1.00 91.31 89 LEU A C 1
ATOM 653 O O . LEU A 1 89 ? -5.373 5.639 11.975 1.00 91.31 89 LEU A O 1
ATOM 657 N N . VAL A 1 90 ? -4.855 7.275 10.512 1.00 91.81 90 VAL A N 1
ATOM 658 C CA . VAL A 1 90 ? -3.740 6.575 9.866 1.00 91.81 90 VAL A CA 1
ATOM 659 C C . VAL A 1 90 ? -2.445 6.945 10.583 1.00 91.81 90 VAL A C 1
ATOM 661 O O . VAL A 1 90 ? -2.108 8.120 10.709 1.00 91.81 90 VAL A O 1
ATOM 664 N N . SER A 1 91 ? -1.711 5.944 11.056 1.00 88.19 91 SER A N 1
ATOM 665 C CA . SER A 1 91 ? -0.432 6.123 11.745 1.00 88.19 91 SER A CA 1
ATOM 666 C C . SER A 1 91 ? 0.574 5.061 11.319 1.00 88.19 91 SER A C 1
ATOM 668 O O . SER A 1 91 ? 0.216 3.950 10.929 1.00 88.19 91 SER A O 1
ATOM 670 N N . ARG A 1 92 ? 1.860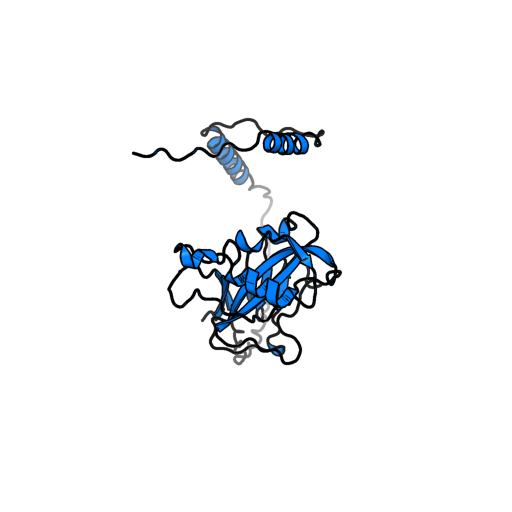 5.408 11.367 1.00 84.31 92 ARG A N 1
ATOM 671 C CA . ARG A 1 92 ? 2.940 4.457 11.099 1.00 84.31 92 ARG A CA 1
ATOM 672 C C . ARG A 1 92 ? 3.116 3.541 12.307 1.00 84.31 92 ARG A C 1
ATOM 674 O O . ARG A 1 92 ? 3.121 4.025 13.439 1.00 84.31 92 ARG A O 1
ATOM 681 N N . ILE A 1 93 ? 3.319 2.244 12.082 1.00 78.19 93 ILE A N 1
ATOM 682 C CA . ILE A 1 93 ? 3.658 1.317 13.167 1.00 78.19 93 ILE A CA 1
ATOM 683 C C . ILE A 1 93 ? 5.135 1.526 13.521 1.00 78.19 93 ILE A C 1
ATOM 685 O O . ILE A 1 93 ? 6.030 1.063 12.822 1.00 78.19 93 ILE A O 1
ATOM 689 N N . THR A 1 94 ? 5.402 2.285 14.584 1.00 65.31 94 THR A N 1
ATOM 690 C CA . THR A 1 94 ? 6.762 2.712 14.960 1.00 65.31 94 THR A CA 1
ATOM 691 C C . THR A 1 94 ? 7.430 1.845 16.025 1.00 65.31 94 THR A C 1
ATOM 693 O O . THR A 1 94 ? 8.634 1.983 16.224 1.00 65.31 94 THR A O 1
ATOM 696 N N . ASN A 1 95 ? 6.694 0.957 16.706 1.00 53.69 95 ASN A N 1
ATOM 697 C CA . ASN A 1 95 ? 7.229 0.178 17.824 1.00 53.69 95 ASN A CA 1
ATOM 698 C C . ASN A 1 95 ? 7.446 -1.300 17.429 1.00 53.69 95 ASN A C 1
ATOM 700 O O . ASN A 1 95 ? 6.459 -2.018 17.229 1.00 53.69 95 ASN A O 1
ATOM 704 N N . PRO A 1 96 ? 8.701 -1.776 17.303 1.00 50.84 96 PRO A N 1
ATOM 705 C CA . PRO A 1 96 ? 9.006 -3.164 16.979 1.00 50.84 96 PRO A CA 1
ATOM 706 C C . PRO A 1 96 ? 8.801 -4.044 18.219 1.00 50.84 96 PRO A C 1
ATOM 708 O O . PRO A 1 96 ? 9.749 -4.426 18.897 1.00 50.84 96 PRO A O 1
ATOM 711 N N . THR A 1 97 ? 7.556 -4.390 18.544 1.00 50.91 97 THR A N 1
ATOM 712 C CA . THR A 1 97 ? 7.323 -5.548 19.416 1.00 50.91 97 THR A CA 1
ATOM 713 C C . THR A 1 97 ? 7.383 -6.823 18.576 1.00 50.91 97 THR A C 1
ATOM 715 O O . THR A 1 97 ? 6.992 -6.799 17.401 1.00 50.91 97 THR A O 1
ATOM 718 N N . PRO A 1 98 ? 7.829 -7.964 19.140 1.00 49.59 98 PRO A N 1
ATOM 719 C CA . PRO A 1 98 ? 7.948 -9.204 18.388 1.00 49.59 98 PRO A CA 1
ATOM 720 C C . PRO A 1 98 ? 6.659 -9.678 17.692 1.00 49.59 98 PRO A C 1
ATOM 722 O O . PRO A 1 98 ? 6.694 -10.394 16.701 1.00 49.59 98 PRO A O 1
ATOM 725 N N . ILE A 1 99 ? 5.515 -9.237 18.209 1.00 50.75 99 ILE A N 1
ATOM 726 C CA . ILE A 1 99 ? 4.182 -9.676 17.798 1.00 50.75 99 ILE A CA 1
ATOM 727 C C . ILE A 1 99 ? 3.635 -8.823 16.639 1.00 50.75 99 ILE A C 1
ATOM 729 O O . ILE A 1 99 ? 2.805 -9.287 15.866 1.00 50.75 99 ILE A O 1
ATOM 733 N N . ASN A 1 100 ? 4.115 -7.586 16.461 1.00 54.19 100 ASN A N 1
ATOM 734 C CA . ASN A 1 100 ? 3.507 -6.644 15.516 1.00 54.19 100 ASN A CA 1
ATOM 735 C C . ASN A 1 100 ? 4.155 -6.600 14.126 1.00 54.19 100 ASN A C 1
ATOM 737 O O . ASN A 1 100 ? 3.600 -5.938 13.246 1.00 54.19 100 ASN A O 1
ATOM 741 N N . HIS A 1 101 ? 5.276 -7.291 13.905 1.00 58.69 101 HIS A N 1
ATOM 742 C CA . HIS A 1 101 ? 6.173 -7.001 12.780 1.00 58.69 101 HIS A CA 1
ATOM 743 C C . HIS A 1 101 ? 6.309 -8.111 11.721 1.00 58.69 101 HIS A C 1
ATOM 745 O O . HIS A 1 101 ? 6.945 -7.877 10.698 1.00 58.69 101 HIS A O 1
ATOM 751 N N . VAL A 1 102 ? 5.760 -9.313 11.935 1.00 71.38 102 VAL A N 1
ATOM 752 C CA . VAL A 1 102 ? 5.866 -10.391 10.935 1.00 71.38 102 VAL A CA 1
ATOM 753 C C . VAL A 1 102 ? 4.728 -10.255 9.926 1.00 71.38 102 VAL A C 1
ATOM 755 O O . VAL A 1 102 ? 3.577 -10.583 10.209 1.00 71.38 102 VAL A O 1
ATOM 758 N N . LEU A 1 103 ? 5.051 -9.743 8.741 1.00 77.06 103 LEU A N 1
ATOM 759 C CA . LEU A 1 103 ? 4.149 -9.757 7.595 1.00 77.06 103 LEU A CA 1
ATOM 760 C C . LEU A 1 103 ? 4.148 -11.155 6.973 1.00 77.06 103 LEU A C 1
ATOM 762 O O . LEU A 1 103 ? 5.204 -11.672 6.616 1.00 77.06 103 LEU A O 1
ATOM 766 N N . THR A 1 104 ? 2.966 -11.757 6.841 1.00 81.75 104 THR A N 1
ATOM 767 C CA . THR A 1 104 ? 2.801 -13.094 6.252 1.00 81.75 104 THR A CA 1
ATOM 768 C C . THR A 1 104 ? 1.948 -12.991 4.986 1.00 81.75 104 THR A C 1
ATOM 770 O O . THR A 1 104 ? 0.789 -12.593 5.099 1.00 81.75 104 THR A O 1
ATOM 773 N N . PRO A 1 105 ? 2.498 -13.303 3.800 1.00 86.69 105 PRO A N 1
ATOM 774 C CA . PRO A 1 105 ? 1.758 -13.297 2.542 1.00 86.69 105 PRO A CA 1
ATOM 775 C C . PRO A 1 105 ? 0.861 -14.548 2.417 1.00 86.69 105 PRO A C 1
ATOM 777 O O . PRO A 1 105 ? 1.070 -15.518 3.153 1.00 86.69 105 PRO A O 1
ATOM 780 N N . PRO A 1 106 ? -0.107 -14.577 1.480 1.00 90.12 106 PRO A N 1
ATOM 781 C CA . PRO A 1 106 ? -0.369 -13.564 0.455 1.00 90.12 106 PRO A CA 1
ATOM 782 C C . PRO A 1 106 ? -1.098 -12.328 0.985 1.00 90.12 106 PRO A C 1
ATOM 784 O O . PRO A 1 106 ? -1.943 -12.425 1.877 1.00 90.12 106 PRO A O 1
ATOM 787 N N . PHE A 1 107 ? -0.797 -11.163 0.407 1.00 90.50 107 PHE A N 1
ATOM 788 C CA . PHE A 1 107 ? -1.528 -9.928 0.697 1.00 90.50 107 PHE A CA 1
ATOM 789 C C . PHE A 1 107 ? -2.565 -9.644 -0.386 1.00 90.50 107 PHE A C 1
ATOM 791 O O . PHE A 1 107 ? -2.357 -9.943 -1.561 1.00 90.50 107 PHE A O 1
ATOM 798 N N . ALA A 1 108 ? -3.668 -8.994 -0.010 1.00 94.06 108 ALA A N 1
ATOM 799 C CA . ALA A 1 108 ? -4.486 -8.320 -1.011 1.00 94.06 108 ALA A CA 1
ATOM 800 C C . ALA A 1 108 ? -3.713 -7.099 -1.532 1.00 94.06 108 ALA A C 1
ATOM 802 O O . ALA A 1 108 ? -3.073 -6.382 -0.756 1.00 94.06 108 ALA A O 1
ATOM 803 N N . GLN A 1 109 ? -3.748 -6.882 -2.844 1.00 93.94 109 GLN A N 1
ATOM 804 C CA . GLN A 1 109 ? -2.940 -5.867 -3.513 1.00 93.94 109 GLN A CA 1
ATOM 805 C C . GLN A 1 109 ? -3.837 -4.901 -4.280 1.00 93.94 109 GLN A C 1
ATOM 807 O O . GLN A 1 109 ? -4.702 -5.324 -5.044 1.00 93.94 109 GLN A O 1
ATOM 812 N N . VAL A 1 110 ? -3.598 -3.605 -4.103 1.00 95.12 110 VAL A N 1
ATOM 813 C CA . VAL A 1 110 ? -4.374 -2.527 -4.721 1.00 95.12 110 VAL A CA 1
ATOM 814 C C . VAL A 1 110 ? -3.447 -1.679 -5.584 1.00 95.12 110 VAL A C 1
ATOM 816 O O . VAL A 1 110 ? -2.503 -1.060 -5.087 1.00 95.12 110 VAL A O 1
ATOM 819 N N . ALA A 1 111 ? -3.718 -1.650 -6.888 1.00 94.88 111 ALA A N 1
ATOM 820 C CA . ALA A 1 111 ? -3.010 -0.791 -7.829 1.00 94.88 111 ALA A CA 1
ATOM 821 C C . ALA A 1 111 ? -3.591 0.631 -7.780 1.00 94.88 111 ALA A C 1
ATOM 823 O O . ALA A 1 111 ? -4.759 0.843 -8.090 1.00 94.88 111 ALA A O 1
ATOM 824 N N . VAL A 1 112 ? -2.766 1.616 -7.433 1.00 93.88 112 VAL A N 1
ATOM 825 C CA . VAL A 1 112 ? -3.142 3.036 -7.340 1.00 93.88 112 VAL A CA 1
ATOM 826 C C . VAL A 1 112 ? -2.744 3.748 -8.637 1.00 93.88 112 VAL A C 1
ATOM 828 O O . VAL A 1 112 ? -1.921 4.663 -8.656 1.00 93.88 112 VAL A O 1
ATOM 831 N N . GLN A 1 113 ? -3.258 3.251 -9.763 1.00 91.56 113 GLN A N 1
ATOM 832 C CA . GLN A 1 113 ? -3.002 3.791 -11.101 1.00 91.56 113 GLN A CA 1
ATOM 833 C C . GLN A 1 113 ? -4.098 3.389 -12.091 1.00 91.56 113 GLN A C 1
ATOM 835 O O . GLN A 1 113 ? -4.578 2.262 -12.065 1.00 91.56 113 GLN A O 1
ATOM 840 N N . ASN A 1 114 ? -4.440 4.290 -13.014 1.00 87.12 114 ASN A N 1
ATOM 841 C CA . ASN A 1 114 ? -5.438 4.026 -14.060 1.00 87.12 114 ASN A CA 1
ATOM 842 C C . ASN A 1 114 ? -4.877 3.210 -15.232 1.00 87.12 114 ASN A C 1
ATOM 844 O O . ASN A 1 114 ? -5.589 2.434 -15.861 1.00 87.12 114 ASN A O 1
ATOM 848 N N . ILE A 1 115 ? -3.604 3.428 -15.571 1.00 89.06 115 ILE A N 1
ATOM 849 C CA . ILE A 1 115 ? -2.992 2.817 -16.751 1.00 89.06 115 ILE A CA 1
ATOM 850 C C . ILE A 1 115 ? -2.395 1.473 -16.334 1.00 89.06 115 ILE A C 1
ATOM 852 O O . ILE A 1 115 ? -1.469 1.461 -15.513 1.00 89.06 115 ILE A O 1
ATOM 856 N N . PRO A 1 116 ? -2.870 0.343 -16.881 1.00 91.38 116 PRO A N 1
ATOM 857 C CA . PRO A 1 116 ? -2.275 -0.945 -16.577 1.00 91.38 116 PRO A CA 1
ATOM 858 C C . PRO A 1 116 ? -0.827 -1.002 -17.098 1.00 91.38 116 PRO A C 1
ATOM 860 O O . PRO A 1 116 ? -0.514 -0.458 -18.163 1.00 91.38 116 PRO A O 1
ATOM 863 N N . PRO A 1 117 ? 0.089 -1.642 -16.356 1.00 94.12 117 PRO A N 1
ATOM 864 C CA . PRO A 1 117 ? 1.457 -1.864 -16.816 1.00 94.12 117 PRO A CA 1
ATOM 865 C C . PRO A 1 117 ? 1.490 -2.785 -18.046 1.00 94.12 117 PRO A C 1
ATOM 867 O O . PRO A 1 117 ? 0.696 -3.714 -18.179 1.00 94.12 117 PRO A O 1
ATOM 870 N N . ILE A 1 118 ? 2.455 -2.557 -18.936 1.00 96.25 118 ILE A N 1
ATOM 871 C CA . ILE A 1 118 ? 2.656 -3.374 -20.136 1.00 96.25 118 ILE A CA 1
ATOM 872 C C . ILE A 1 118 ? 3.580 -4.548 -19.773 1.00 96.25 118 ILE A C 1
ATOM 874 O O . ILE A 1 118 ? 4.692 -4.307 -19.286 1.00 96.25 118 ILE A O 1
ATOM 878 N N . PRO A 1 119 ? 3.178 -5.808 -20.023 1.00 97.19 119 PRO A N 1
ATOM 879 C CA . PRO A 1 119 ? 4.031 -6.974 -19.800 1.00 97.19 119 PRO A CA 1
ATOM 880 C C . PRO A 1 119 ? 5.402 -6.862 -20.482 1.00 97.19 119 PRO A C 1
ATOM 882 O O . PRO A 1 119 ? 5.534 -6.355 -21.595 1.00 97.19 119 PRO A O 1
ATOM 885 N N . GLY A 1 120 ? 6.445 -7.331 -19.799 1.00 95.56 120 GLY A N 1
ATOM 886 C CA . GLY A 1 120 ? 7.826 -7.348 -20.285 1.00 95.56 120 GLY A CA 1
ATOM 887 C C . GLY A 1 120 ? 8.584 -6.023 -20.165 1.00 95.56 120 GLY A C 1
ATOM 888 O O . GLY A 1 120 ? 9.802 -6.016 -20.352 1.00 95.56 120 GLY A O 1
ATOM 889 N N . GLN A 1 121 ? 7.911 -4.923 -19.823 1.00 95.31 121 GLN A N 1
ATOM 890 C CA . GLN A 1 121 ? 8.545 -3.626 -19.588 1.00 95.31 121 GLN A CA 1
ATOM 891 C C . GLN A 1 121 ? 9.105 -3.522 -18.166 1.00 95.31 121 GLN A C 1
ATOM 893 O O . GLN A 1 121 ? 8.680 -4.226 -17.248 1.00 95.31 121 GLN A O 1
ATOM 898 N N . THR A 1 122 ? 10.067 -2.620 -17.984 1.00 93.31 122 THR A N 1
ATOM 899 C CA . THR A 1 122 ? 10.715 -2.398 -16.690 1.00 93.31 122 THR A CA 1
ATOM 900 C C . THR A 1 122 ? 10.077 -1.225 -15.953 1.00 93.31 122 THR A C 1
ATOM 902 O O . THR A 1 122 ? 9.965 -0.134 -16.513 1.00 93.31 122 THR A O 1
ATOM 905 N N . TYR A 1 123 ? 9.731 -1.432 -14.684 1.00 92.19 123 TYR A N 1
ATOM 906 C CA . TYR A 1 123 ? 9.099 -0.438 -13.817 1.00 92.19 123 TYR A CA 1
ATOM 907 C C . TYR A 1 123 ? 9.799 -0.364 -12.464 1.00 92.19 123 TYR A C 1
ATOM 909 O O . TYR A 1 123 ? 10.367 -1.350 -12.002 1.00 92.19 123 TYR A O 1
ATOM 917 N N . ASN A 1 124 ? 9.724 0.792 -11.816 1.00 88.62 124 ASN A N 1
ATOM 918 C CA . ASN A 1 124 ? 9.967 0.918 -10.386 1.00 88.62 124 ASN A CA 1
ATOM 919 C C . ASN A 1 124 ? 8.654 0.717 -9.639 1.00 88.62 124 ASN A C 1
ATOM 921 O O . ASN A 1 124 ? 7.620 1.257 -10.042 1.00 88.62 124 ASN A O 1
ATOM 925 N N . VAL A 1 125 ? 8.719 -0.041 -8.550 1.00 88.31 125 VAL A N 1
ATOM 926 C CA . VAL A 1 125 ? 7.607 -0.214 -7.617 1.00 88.31 125 VAL A CA 1
ATOM 927 C C . VAL A 1 125 ? 7.708 0.847 -6.527 1.00 88.31 125 VAL A C 1
ATOM 929 O O . VAL A 1 125 ? 8.753 0.958 -5.887 1.00 88.31 125 VAL A O 1
ATOM 932 N N . TYR A 1 126 ? 6.622 1.591 -6.307 1.00 87.88 126 TYR A N 1
ATOM 933 C CA . TYR A 1 126 ? 6.412 2.366 -5.085 1.00 87.88 126 TYR A CA 1
ATOM 934 C C . TYR A 1 126 ? 5.212 1.802 -4.329 1.00 87.88 126 TYR A C 1
ATOM 936 O O . TYR A 1 126 ? 4.141 1.689 -4.923 1.00 87.88 126 TYR A O 1
ATOM 944 N N . ALA A 1 127 ? 5.376 1.421 -3.059 1.00 89.06 127 ALA A N 1
ATOM 945 C CA . ALA A 1 127 ? 4.312 0.745 -2.312 1.00 89.06 127 ALA A CA 1
ATOM 946 C C . ALA A 1 127 ? 4.247 1.096 -0.818 1.00 89.06 127 ALA A C 1
ATOM 948 O O . ALA A 1 127 ? 5.244 1.452 -0.200 1.00 89.06 127 ALA A O 1
ATOM 949 N N . VAL A 1 128 ? 3.073 0.947 -0.210 1.00 89.06 128 VAL A N 1
ATOM 950 C CA . VAL A 1 128 ? 2.885 0.952 1.248 1.00 89.06 128 VAL A CA 1
ATOM 951 C C . VAL A 1 128 ? 2.057 -0.250 1.669 1.00 89.06 128 VAL A C 1
ATOM 953 O O . VAL A 1 128 ? 1.144 -0.662 0.956 1.00 89.06 128 VAL A O 1
ATOM 956 N N . SER A 1 129 ? 2.341 -0.770 2.855 1.00 89.69 129 SER A N 1
ATOM 957 C CA . SER A 1 129 ? 1.538 -1.816 3.481 1.00 89.69 129 SER A CA 1
ATOM 958 C C . SER A 1 129 ? 0.669 -1.182 4.557 1.00 89.69 129 SER A C 1
ATOM 960 O O . SER A 1 129 ? 1.178 -0.446 5.399 1.00 89.69 129 SER A O 1
ATOM 962 N N . MET A 1 130 ? -0.633 -1.451 4.553 1.00 91.62 130 MET A N 1
ATOM 963 C CA . MET A 1 130 ? -1.568 -0.941 5.558 1.00 91.62 130 MET A CA 1
ATOM 964 C C . MET A 1 130 ? -2.222 -2.107 6.290 1.00 91.62 130 MET A C 1
ATOM 966 O O . MET A 1 130 ? -2.719 -3.035 5.655 1.00 91.62 130 MET A O 1
ATOM 970 N N . ARG A 1 131 ? -2.266 -2.046 7.620 1.00 91.62 131 ARG A N 1
ATOM 971 C CA . ARG A 1 131 ? -3.017 -2.967 8.474 1.00 91.62 131 ARG A CA 1
ATOM 972 C C . ARG A 1 131 ? -4.351 -2.346 8.880 1.00 91.62 131 ARG A C 1
ATOM 974 O O . ARG A 1 131 ? -4.392 -1.206 9.347 1.00 91.62 131 ARG A O 1
ATOM 981 N N . ASN A 1 132 ? -5.423 -3.129 8.792 1.00 93.44 132 ASN A N 1
ATOM 982 C CA .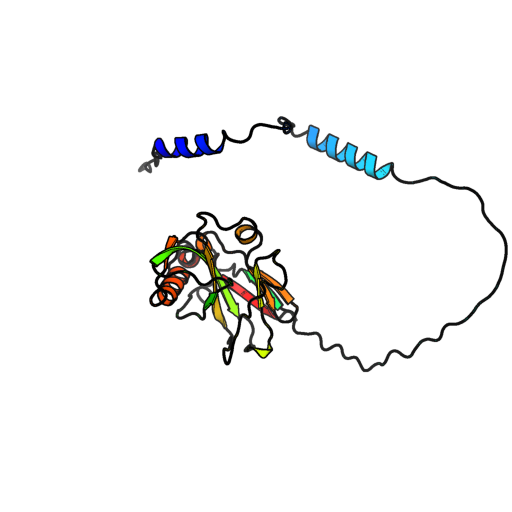 ASN A 1 132 ? -6.656 -2.833 9.514 1.00 93.44 132 ASN A CA 1
ATOM 983 C C . ASN A 1 132 ? -6.445 -3.135 11.004 1.00 93.44 132 ASN A C 1
ATOM 985 O O . ASN A 1 132 ? -6.668 -4.255 11.444 1.00 93.44 132 ASN A O 1
ATOM 989 N N . SER A 1 133 ? -6.002 -2.156 11.792 1.00 91.25 133 SER A N 1
ATOM 990 C CA . SER A 1 133 ? -5.815 -2.321 13.246 1.00 91.25 133 SER A CA 1
ATOM 991 C C . SER A 1 133 ? -7.101 -2.034 14.035 1.00 91.25 133 SER A C 1
ATOM 993 O O . SER A 1 133 ? -7.062 -1.740 15.231 1.00 91.25 133 SER A O 1
ATOM 995 N N . THR A 1 134 ? -8.258 -2.088 13.375 1.00 90.44 134 THR A N 1
ATOM 996 C CA . THR A 1 134 ? -9.567 -1.997 14.022 1.00 90.44 134 THR A CA 1
ATOM 997 C C . THR A 1 134 ? -10.096 -3.396 14.357 1.00 90.44 134 THR A C 1
ATOM 999 O O . THR A 1 134 ? -9.533 -4.412 13.956 1.00 90.44 134 THR A O 1
ATOM 1002 N N . ARG A 1 135 ? -11.205 -3.460 15.100 1.00 92.38 135 ARG A N 1
ATOM 1003 C CA . ARG A 1 135 ? -11.949 -4.711 15.342 1.00 92.38 135 ARG A CA 1
ATOM 1004 C C . ARG A 1 135 ? -13.084 -4.929 14.335 1.00 92.38 135 ARG A C 1
ATOM 1006 O O . ARG A 1 135 ? -13.915 -5.805 14.543 1.00 92.38 135 ARG A O 1
ATOM 1013 N N . LEU A 1 136 ? -13.152 -4.106 13.291 1.00 92.88 136 LEU A N 1
ATOM 1014 C CA . LEU A 1 136 ? -14.227 -4.112 12.306 1.00 92.88 136 LEU A CA 1
ATOM 1015 C C . LEU A 1 136 ? -13.760 -4.783 11.017 1.00 92.88 136 LEU A C 1
ATOM 1017 O O . LEU A 1 136 ? -12.593 -4.681 10.636 1.00 92.88 136 LEU A O 1
ATOM 1021 N N . THR A 1 137 ? -14.693 -5.458 10.353 1.00 94.81 137 THR A N 1
ATOM 1022 C CA . THR A 1 137 ? -14.525 -5.878 8.962 1.00 94.81 137 THR A CA 1
ATOM 1023 C C . THR A 1 137 ? -15.084 -4.784 8.070 1.00 94.81 137 THR A C 1
ATOM 1025 O O . THR A 1 137 ? -16.168 -4.278 8.352 1.00 94.81 137 THR A O 1
ATOM 1028 N N . PHE A 1 138 ? -14.354 -4.448 7.014 1.00 95.12 138 PHE A N 1
ATOM 1029 C CA . PHE A 1 138 ? -14.813 -3.528 5.978 1.00 95.12 138 PHE A CA 1
ATOM 1030 C C . PHE A 1 138 ? -15.076 -4.284 4.684 1.00 95.12 138 PHE A C 1
ATOM 1032 O O . PHE A 1 138 ? -14.486 -5.336 4.440 1.00 95.12 138 PHE A O 1
ATOM 1039 N N . ASP A 1 139 ? -15.942 -3.728 3.863 1.00 96.00 139 ASP A N 1
ATOM 1040 C CA . ASP A 1 139 ? -16.360 -4.230 2.559 1.00 96.00 139 ASP A CA 1
ATOM 1041 C C . ASP A 1 139 ? -16.477 -3.053 1.577 1.00 96.00 139 ASP A C 1
ATOM 1043 O O . ASP A 1 139 ? -16.089 -1.921 1.883 1.00 96.00 139 ASP A O 1
ATOM 1047 N N . VAL A 1 140 ? -16.986 -3.317 0.376 1.00 94.81 140 VAL A N 1
ATOM 1048 C CA . VAL A 1 140 ? -17.170 -2.292 -0.657 1.00 94.81 140 VAL A CA 1
ATOM 1049 C C . VAL A 1 140 ? -18.061 -1.126 -0.194 1.00 94.81 140 VAL A C 1
ATOM 1051 O O . VAL A 1 140 ? -17.772 0.025 -0.527 1.00 94.81 140 VAL A O 1
ATOM 1054 N N . ASP A 1 141 ? -19.066 -1.385 0.650 1.00 94.31 141 ASP A N 1
ATOM 1055 C CA . ASP A 1 141 ? -20.019 -0.377 1.139 1.00 94.31 141 ASP A CA 1
ATOM 1056 C C . ASP A 1 141 ? -19.384 0.598 2.136 1.00 94.31 141 ASP A C 1
ATOM 1058 O O . ASP A 1 141 ? -19.883 1.702 2.359 1.00 94.31 141 ASP A O 1
ATOM 1062 N N . SER A 1 142 ? -18.220 0.242 2.685 1.00 92.31 142 SER A N 1
ATOM 1063 C CA . SER A 1 142 ? -17.418 1.148 3.512 1.00 92.31 142 SER A CA 1
ATOM 1064 C C . SER A 1 142 ? -16.914 2.370 2.725 1.00 92.31 142 SER A C 1
ATOM 1066 O O . SER A 1 142 ? -16.511 3.365 3.331 1.00 92.31 142 SER A O 1
ATOM 1068 N N . GLY A 1 143 ? -16.922 2.316 1.385 1.00 92.06 143 GLY A N 1
ATOM 1069 C CA . GLY A 1 143 ? -16.604 3.455 0.518 1.00 92.06 143 GLY A CA 1
ATOM 1070 C C . GLY A 1 143 ? -15.152 3.925 0.622 1.00 92.06 143 GLY A C 1
ATOM 1071 O O . GLY A 1 143 ? -14.851 5.093 0.370 1.00 92.06 143 GLY A O 1
ATOM 1072 N N . PHE A 1 144 ? -14.247 3.039 1.040 1.00 95.31 144 PHE A N 1
ATOM 1073 C CA . PHE A 1 144 ? -12.850 3.387 1.258 1.00 95.31 144 PHE A CA 1
ATOM 1074 C C . PHE A 1 144 ? -12.113 3.578 -0.058 1.00 95.31 144 PHE A C 1
ATOM 1076 O O . PHE A 1 144 ? -12.174 2.737 -0.958 1.00 95.31 144 PHE A O 1
ATOM 1083 N N . ASN A 1 145 ? -11.359 4.669 -0.132 1.00 96.50 145 ASN A N 1
ATOM 1084 C CA . ASN A 1 145 ? -10.625 5.047 -1.324 1.00 96.50 145 ASN A CA 1
ATOM 1085 C C . ASN A 1 145 ? -9.176 5.416 -1.009 1.00 96.50 145 ASN A C 1
ATOM 1087 O O . ASN A 1 145 ? -8.840 5.842 0.096 1.00 96.50 145 ASN A O 1
ATOM 1091 N N . VAL A 1 146 ? -8.320 5.287 -2.016 1.00 95.88 146 VAL A N 1
ATOM 1092 C CA . VAL A 1 146 ? -6.915 5.684 -1.976 1.00 95.88 146 VAL A CA 1
ATOM 1093 C C . VAL A 1 146 ? -6.569 6.508 -3.213 1.00 95.88 146 VAL A C 1
ATOM 1095 O O . VAL A 1 146 ? -7.101 6.275 -4.291 1.00 95.88 146 VAL A O 1
ATOM 1098 N N . LYS A 1 147 ? -5.666 7.474 -3.075 1.00 94.12 147 LYS A N 1
ATOM 1099 C CA . LYS A 1 147 ? -5.086 8.260 -4.176 1.00 94.12 147 LYS A CA 1
ATOM 1100 C C . LYS A 1 147 ? -3.687 8.737 -3.804 1.00 94.12 147 LYS A C 1
ATOM 1102 O O . LYS A 1 147 ? -3.264 8.544 -2.668 1.00 94.12 147 LYS A O 1
ATOM 1107 N N . PHE A 1 148 ? -2.966 9.406 -4.700 1.00 91.38 148 PHE A N 1
ATOM 1108 C CA . PHE A 1 148 ? -1.801 10.183 -4.264 1.00 91.38 148 PHE A CA 1
ATOM 1109 C C . PHE A 1 148 ? -2.229 11.542 -3.720 1.00 91.38 148 PHE A C 1
ATOM 1111 O O . PHE A 1 148 ? -3.133 12.195 -4.248 1.00 91.38 148 PHE A O 1
ATOM 1118 N N . SER A 1 149 ? -1.551 11.987 -2.665 1.00 89.00 149 SER A N 1
ATOM 1119 C CA . SER A 1 149 ? -1.781 13.316 -2.103 1.00 89.00 149 SER A CA 1
ATOM 1120 C C . SER A 1 149 ? -1.579 14.404 -3.164 1.00 89.00 149 SER A C 1
ATOM 1122 O O . SER A 1 149 ? -0.633 14.368 -3.954 1.00 89.00 149 SER A O 1
ATOM 1124 N N . GLY A 1 150 ? -2.502 15.365 -3.200 1.00 83.31 150 GLY A N 1
ATOM 1125 C CA . GLY A 1 150 ? -2.539 16.430 -4.207 1.00 83.31 150 GLY A CA 1
ATOM 1126 C C . GLY A 1 150 ? -3.250 16.064 -5.515 1.00 83.31 150 GLY A C 1
ATOM 1127 O O . GLY A 1 150 ? -3.444 16.948 -6.345 1.00 83.31 150 GLY A O 1
ATOM 1128 N N . GLN A 1 151 ? -3.684 14.812 -5.705 1.00 87.00 151 GLN A N 1
ATOM 1129 C CA . GLN A 1 151 ? -4.542 14.451 -6.836 1.00 87.00 151 GLN A CA 1
ATOM 1130 C C . GLN A 1 151 ? -6.019 14.801 -6.587 1.00 87.00 151 GLN A C 1
ATOM 1132 O O . GLN A 1 151 ? -6.519 14.791 -5.450 1.00 87.00 151 GLN A O 1
ATOM 1137 N N . THR A 1 152 ? -6.729 15.090 -7.681 1.00 87.06 152 THR A N 1
ATOM 1138 C CA . THR A 1 152 ? -8.181 15.316 -7.709 1.00 87.06 152 THR A CA 1
ATOM 1139 C C . THR A 1 152 ? -8.951 14.025 -7.403 1.00 87.06 152 THR A C 1
ATOM 1141 O O . THR A 1 152 ? -8.380 12.935 -7.333 1.00 87.06 152 THR A O 1
ATOM 1144 N N . LYS A 1 153 ? -10.271 14.137 -7.201 1.00 84.38 153 LYS A N 1
ATOM 1145 C CA . LYS A 1 153 ? -11.148 12.978 -6.948 1.00 84.38 153 LYS A CA 1
ATOM 1146 C C . LYS A 1 153 ? -11.227 12.002 -8.132 1.00 84.38 153 LYS A C 1
ATOM 1148 O O . LYS A 1 153 ? -11.548 10.843 -7.924 1.00 84.38 153 LYS A O 1
ATOM 1153 N N . GLU A 1 154 ? -10.883 12.439 -9.341 1.00 88.06 154 GLU A N 1
ATOM 1154 C CA . GLU A 1 154 ? -10.835 11.600 -10.552 1.00 88.06 154 GLU A CA 1
ATOM 1155 C C . GLU A 1 154 ? -9.748 10.515 -10.485 1.00 88.06 154 GLU A C 1
ATOM 1157 O O . GLU A 1 154 ? -9.799 9.529 -11.214 1.00 88.06 154 GLU A O 1
ATOM 1162 N N . HIS A 1 155 ? -8.770 10.679 -9.592 1.00 89.00 155 HIS A N 1
ATOM 1163 C CA . HIS A 1 155 ? -7.728 9.692 -9.310 1.00 89.00 155 HIS A CA 1
ATOM 1164 C C . HIS A 1 155 ? -7.950 9.003 -7.959 1.00 89.00 155 HIS A C 1
ATOM 1166 O O . HIS A 1 155 ? -6.990 8.644 -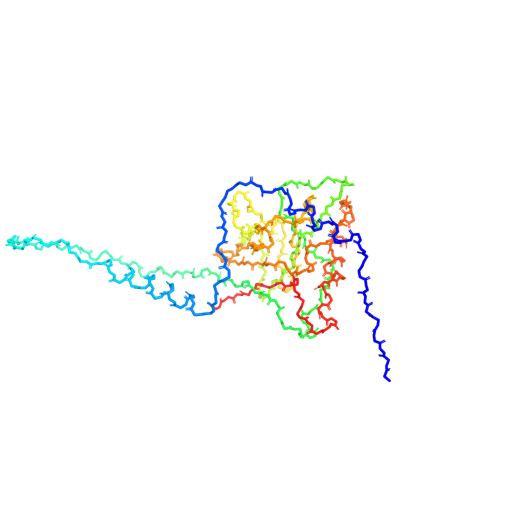7.283 1.00 89.00 155 HIS A O 1
ATOM 1172 N N . SER A 1 156 ? -9.210 8.880 -7.540 1.00 92.38 156 SER A N 1
ATOM 1173 C CA . SER A 1 156 ? -9.616 8.136 -6.351 1.00 92.38 156 SER A CA 1
ATOM 1174 C C . SER A 1 156 ? -9.904 6.688 -6.729 1.00 92.38 156 SER A C 1
ATOM 1176 O O . SER A 1 156 ? -10.797 6.423 -7.530 1.00 92.38 156 SER A O 1
ATOM 1178 N N . TYR A 1 157 ? -9.147 5.761 -6.155 1.00 94.50 157 TYR A N 1
ATOM 1179 C CA . TYR A 1 157 ? -9.233 4.333 -6.437 1.00 94.50 157 TYR A CA 1
ATOM 1180 C C . TYR A 1 157 ? -9.920 3.617 -5.269 1.00 94.50 157 TYR A C 1
ATOM 1182 O O . TYR A 1 157 ? -9.486 3.807 -4.127 1.00 94.50 157 TYR A O 1
ATOM 1190 N N . PRO A 1 158 ? -10.944 2.782 -5.514 1.00 95.31 158 PRO A N 1
ATOM 1191 C CA . PRO A 1 158 ? -11.571 2.012 -4.449 1.00 95.31 158 PRO A CA 1
ATOM 1192 C C . PRO A 1 158 ? -10.574 1.000 -3.878 1.00 95.31 158 PRO A C 1
ATOM 1194 O O . PRO A 1 158 ? -9.855 0.329 -4.618 1.00 95.31 158 PRO A O 1
ATOM 1197 N N . ILE A 1 159 ? -10.527 0.890 -2.550 1.00 96.12 159 ILE A N 1
ATOM 1198 C CA . ILE A 1 159 ? -9.665 -0.089 -1.868 1.00 96.12 159 ILE A CA 1
ATOM 1199 C C . ILE A 1 159 ? -10.245 -1.501 -1.989 1.00 96.12 159 ILE A C 1
ATOM 1201 O O . ILE A 1 159 ? -9.498 -2.466 -2.127 1.00 96.12 159 ILE A O 1
ATOM 1205 N N . LEU A 1 160 ? -11.573 -1.607 -1.925 1.00 95.62 160 LEU A N 1
ATOM 1206 C CA . LEU A 1 160 ? -12.324 -2.857 -1.966 1.00 95.62 160 LEU A CA 1
ATOM 1207 C C . LEU A 1 160 ? -13.271 -2.832 -3.160 1.00 95.62 160 LEU A C 1
ATOM 1209 O O . LEU A 1 160 ? -13.905 -1.817 -3.442 1.00 95.62 160 LEU A O 1
ATOM 1213 N N . THR A 1 161 ? -13.360 -3.955 -3.861 1.00 93.81 161 THR A N 1
ATOM 1214 C CA . THR A 1 161 ? -14.206 -4.133 -5.044 1.00 93.81 161 THR A CA 1
ATOM 1215 C C . THR A 1 161 ? -14.954 -5.459 -4.966 1.00 93.81 161 THR A C 1
ATOM 1217 O O . THR A 1 161 ? -14.453 -6.423 -4.391 1.00 93.81 161 THR A O 1
ATOM 1220 N N . GLY A 1 162 ? -16.154 -5.521 -5.547 1.00 94.12 162 GLY A N 1
ATOM 1221 C CA . GLY A 1 162 ? -16.961 -6.742 -5.547 1.00 94.12 162 GLY A CA 1
ATOM 1222 C C . GLY A 1 162 ? -17.291 -7.222 -4.130 1.00 94.12 162 GLY A C 1
ATOM 1223 O O . GLY A 1 162 ? -17.830 -6.469 -3.327 1.00 94.12 162 GLY A O 1
ATOM 1224 N N . ASP A 1 163 ? -16.956 -8.474 -3.832 1.00 94.56 163 ASP A N 1
ATOM 1225 C CA . ASP A 1 163 ? -17.176 -9.150 -2.548 1.00 94.56 163 ASP A CA 1
ATOM 1226 C C . ASP A 1 163 ? -15.960 -9.092 -1.603 1.00 94.56 163 ASP A C 1
ATOM 1228 O O . ASP A 1 163 ? -15.940 -9.754 -0.559 1.00 94.56 163 ASP A O 1
ATOM 1232 N N . GLN A 1 164 ? -14.937 -8.303 -1.951 1.00 95.44 164 GLN A N 1
ATOM 1233 C CA . GLN A 1 164 ? -13.727 -8.174 -1.149 1.00 95.44 164 GLN A CA 1
ATOM 1234 C C . GLN A 1 164 ? -14.027 -7.617 0.242 1.00 95.44 164 GLN A C 1
ATOM 1236 O O . GLN A 1 164 ? -14.784 -6.661 0.418 1.00 95.44 164 GLN A O 1
ATOM 1241 N N . LYS A 1 165 ? -13.347 -8.193 1.236 1.00 96.31 165 LYS A N 1
ATOM 1242 C CA . LYS A 1 165 ? -13.415 -7.765 2.631 1.00 96.31 165 LYS A CA 1
ATOM 1243 C C . LYS A 1 165 ? -12.029 -7.445 3.159 1.00 96.31 165 LYS A C 1
ATOM 1245 O O . LYS A 1 165 ? -11.065 -8.148 2.857 1.00 96.31 165 LYS A O 1
ATOM 1250 N N . TRP A 1 166 ? -11.954 -6.419 3.998 1.00 95.56 166 TRP A N 1
ATOM 1251 C CA . TRP A 1 166 ? -10.778 -6.104 4.793 1.00 95.56 166 TRP A CA 1
ATOM 1252 C C . TRP A 1 166 ? -11.016 -6.493 6.248 1.00 95.56 166 TRP A C 1
ATOM 1254 O O . TRP A 1 166 ? -11.617 -5.753 7.030 1.00 95.56 166 TRP A O 1
ATOM 1264 N N . LEU A 1 167 ? -10.542 -7.681 6.609 1.00 95.62 167 LEU A N 1
ATOM 1265 C CA . LEU A 1 167 ? -10.716 -8.260 7.936 1.00 95.62 167 LEU A CA 1
ATOM 1266 C C . LEU A 1 167 ? -9.838 -7.555 8.988 1.00 95.62 167 LEU A C 1
ATOM 1268 O O . LEU A 1 167 ? -8.794 -6.987 8.645 1.00 95.62 167 LEU A O 1
ATOM 1272 N N . PRO A 1 168 ? -10.208 -7.623 10.280 1.00 93.56 168 PRO A N 1
ATOM 1273 C CA . PRO A 1 168 ? -9.351 -7.186 11.376 1.00 93.56 168 PRO A CA 1
ATOM 1274 C C . PRO A 1 168 ? -7.944 -7.789 11.289 1.00 93.56 168 PRO A C 1
ATOM 1276 O O . PRO A 1 168 ? -7.774 -8.982 11.050 1.00 93.56 168 PRO A O 1
ATOM 1279 N N . ASN A 1 169 ? -6.931 -6.956 11.512 1.00 88.56 169 ASN A N 1
ATOM 1280 C CA . ASN A 1 169 ? -5.494 -7.242 11.440 1.00 88.56 169 ASN A CA 1
ATOM 1281 C C . ASN A 1 169 ? -4.951 -7.684 10.071 1.00 88.56 169 ASN A C 1
ATOM 1283 O O . ASN A 1 169 ? -3.738 -7.871 9.939 1.00 88.56 169 ASN A O 1
ATOM 1287 N N . GLN A 1 170 ? -5.794 -7.801 9.043 1.00 92.00 170 GLN A N 1
ATOM 1288 C CA . GLN A 1 170 ? -5.342 -8.114 7.693 1.00 92.00 170 GLN A CA 1
ATOM 1289 C C . GLN A 1 170 ? -4.536 -6.945 7.117 1.00 92.00 170 GLN A C 1
ATOM 1291 O O . GLN A 1 170 ? -4.859 -5.767 7.325 1.00 92.00 170 GLN A O 1
ATOM 1296 N N . VAL A 1 171 ? -3.481 -7.284 6.378 1.00 90.94 171 VAL A N 1
ATOM 1297 C CA . VAL A 1 171 ? -2.608 -6.328 5.696 1.00 90.94 171 VAL A CA 1
ATOM 1298 C C . VAL A 1 171 ? -2.921 -6.319 4.204 1.00 90.94 171 VAL A C 1
ATOM 1300 O O . VAL A 1 171 ? -3.068 -7.376 3.591 1.00 90.94 171 VAL A O 1
ATOM 1303 N N . MET A 1 172 ? -3.005 -5.120 3.632 1.00 94.94 172 MET A N 1
ATOM 1304 C CA . MET A 1 172 ? -3.104 -4.893 2.192 1.00 94.94 172 MET A CA 1
ATOM 1305 C C . MET A 1 172 ? -1.908 -4.081 1.707 1.00 94.94 172 MET A C 1
ATOM 1307 O O . MET A 1 172 ? -1.398 -3.228 2.438 1.00 94.94 172 MET A O 1
ATOM 1311 N N . VAL A 1 173 ? -1.475 -4.336 0.475 1.00 92.94 173 VAL A N 1
ATOM 1312 C CA . VAL A 1 173 ? -0.371 -3.621 -0.171 1.00 92.94 173 VAL A CA 1
ATOM 1313 C C . VAL A 1 173 ? -0.928 -2.700 -1.247 1.00 92.94 173 VAL A C 1
ATOM 1315 O O . VAL A 1 173 ? -1.559 -3.146 -2.200 1.00 92.94 173 VAL A O 1
ATOM 1318 N N . PHE A 1 174 ? -0.663 -1.407 -1.113 1.00 94.19 174 PHE A N 1
ATOM 1319 C CA . PHE A 1 174 ? -1.042 -0.375 -2.072 1.00 94.19 174 PHE A CA 1
ATOM 1320 C C . PHE A 1 174 ? 0.186 -0.002 -2.876 1.00 94.19 174 PHE A C 1
ATOM 1322 O O . PHE A 1 174 ? 1.208 0.344 -2.285 1.00 94.19 174 PHE A O 1
ATOM 1329 N N . TYR A 1 175 ? 0.117 -0.078 -4.200 1.00 92.88 175 TYR A N 1
ATOM 1330 C CA . TYR A 1 175 ? 1.297 0.104 -5.035 1.00 92.88 175 TYR A CA 1
ATOM 1331 C C . TYR A 1 175 ? 1.019 0.872 -6.321 1.00 92.88 175 TYR A C 1
ATOM 1333 O O . TYR A 1 175 ? -0.111 0.999 -6.784 1.00 92.88 175 TYR A O 1
ATOM 1341 N N . VAL A 1 176 ? 2.098 1.354 -6.920 1.00 92.00 176 VAL A N 1
ATOM 1342 C CA . VAL A 1 176 ? 2.133 1.967 -8.244 1.00 92.00 176 VAL A CA 1
ATOM 1343 C C . VAL A 1 176 ? 3.420 1.557 -8.952 1.00 92.00 176 VAL A C 1
ATOM 1345 O O . VAL A 1 176 ? 4.479 1.401 -8.338 1.00 92.00 176 VAL A O 1
ATOM 1348 N N . LEU A 1 177 ? 3.319 1.387 -10.261 1.00 92.00 177 LEU A N 1
ATOM 1349 C CA . LEU A 1 177 ? 4.395 1.057 -11.175 1.00 92.00 177 LEU A CA 1
ATOM 1350 C C . LEU A 1 177 ? 4.694 2.270 -12.047 1.00 92.00 177 LEU A C 1
ATOM 1352 O O . LEU A 1 177 ? 3.860 2.722 -12.829 1.00 92.00 177 LEU A O 1
ATOM 1356 N N . THR A 1 178 ? 5.915 2.784 -11.944 1.00 89.06 178 THR A N 1
ATOM 1357 C CA . THR A 1 178 ? 6.358 3.950 -12.714 1.00 89.06 178 THR A CA 1
ATOM 1358 C C . THR A 1 178 ? 7.551 3.618 -13.599 1.00 89.06 178 THR A C 1
ATOM 1360 O O . THR A 1 178 ? 8.432 2.849 -13.218 1.00 89.06 178 THR A O 1
ATOM 1363 N N . LYS A 1 179 ? 7.594 4.197 -14.804 1.00 88.19 179 LYS A N 1
ATOM 1364 C CA . LYS A 1 179 ? 8.772 4.109 -15.685 1.00 88.19 179 LYS A CA 1
ATOM 1365 C C . LYS A 1 179 ? 9.887 5.066 -15.264 1.00 88.19 179 LYS A C 1
ATOM 1367 O O . LYS A 1 179 ? 11.046 4.843 -15.613 1.00 88.19 179 LYS A O 1
ATOM 1372 N N . SER A 1 180 ? 9.551 6.125 -14.530 1.00 80.38 180 SER A N 1
ATOM 1373 C CA . SER A 1 180 ? 10.528 7.097 -14.046 1.00 80.38 180 SER A CA 1
ATOM 1374 C C . SER A 1 180 ? 11.439 6.451 -13.013 1.00 80.38 180 SER A C 1
ATOM 1376 O O . SER A 1 180 ? 10.970 5.718 -12.145 1.00 80.38 180 SER A O 1
ATOM 1378 N N . TYR A 1 181 ? 12.741 6.729 -13.103 1.00 72.94 181 TYR A N 1
ATOM 1379 C CA . TYR A 1 181 ? 13.728 6.201 -12.158 1.00 72.94 181 TYR A CA 1
ATOM 1380 C C . TYR A 1 181 ? 13.449 6.659 -10.720 1.00 72.94 181 TYR A C 1
ATOM 1382 O O . TYR A 1 181 ? 13.524 5.862 -9.791 1.00 72.94 181 TYR A O 1
ATOM 1390 N N . TYR A 1 182 ? 13.037 7.919 -10.566 1.00 72.31 182 TYR A N 1
ATOM 1391 C CA . TYR A 1 182 ? 12.492 8.451 -9.323 1.00 72.31 182 TYR A CA 1
ATOM 1392 C C . TYR A 1 182 ? 10.973 8.611 -9.446 1.00 72.31 182 TYR A C 1
ATOM 1394 O O . TYR A 1 182 ? 10.509 9.108 -10.481 1.00 72.31 182 TYR A O 1
ATOM 1402 N N . PRO A 1 183 ? 10.183 8.234 -8.421 1.00 70.25 183 PRO A N 1
ATOM 1403 C CA . PRO A 1 183 ? 8.770 8.578 -8.388 1.00 70.25 183 PRO A CA 1
ATOM 1404 C C . PRO A 1 183 ? 8.606 10.097 -8.453 1.00 70.25 183 PRO A C 1
ATOM 1406 O O . PRO A 1 183 ? 9.478 10.854 -8.014 1.00 70.25 183 PRO A O 1
ATOM 1409 N N . ALA A 1 184 ? 7.480 10.557 -8.996 1.00 74.38 184 ALA A N 1
ATOM 1410 C CA . ALA A 1 184 ? 7.200 11.984 -9.041 1.00 74.38 184 ALA A CA 1
ATOM 1411 C C . ALA A 1 184 ? 7.226 12.560 -7.616 1.00 74.38 184 ALA A C 1
ATOM 1413 O O . ALA A 1 184 ? 6.768 11.917 -6.670 1.00 74.38 184 ALA A O 1
ATOM 1414 N N . ARG A 1 185 ? 7.740 13.786 -7.457 1.00 72.00 185 ARG A N 1
ATOM 1415 C CA . ARG A 1 185 ? 7.887 14.438 -6.144 1.00 72.00 185 ARG A CA 1
ATOM 1416 C C . ARG A 1 185 ? 6.617 14.362 -5.274 1.00 72.00 185 ARG A C 1
ATOM 1418 O O . ARG A 1 185 ? 6.770 14.009 -4.107 1.00 72.00 185 ARG A O 1
ATOM 1425 N N . PRO A 1 186 ? 5.392 14.571 -5.806 1.00 72.19 186 PRO A N 1
ATOM 1426 C CA . PRO A 1 186 ? 4.163 14.425 -5.023 1.00 72.19 186 PRO A CA 1
ATOM 1427 C C . PRO A 1 186 ? 3.964 13.029 -4.417 1.00 72.19 186 PRO A C 1
ATOM 1429 O O . PRO A 1 186 ? 3.446 12.918 -3.314 1.00 72.19 186 PRO A O 1
ATOM 1432 N N . MET A 1 187 ? 4.428 11.967 -5.082 1.00 76.75 187 MET A N 1
ATOM 1433 C CA . MET A 1 187 ? 4.325 10.593 -4.579 1.00 76.75 187 MET A CA 1
ATOM 1434 C C . MET A 1 187 ? 5.266 10.374 -3.393 1.00 76.75 187 MET A C 1
ATOM 1436 O O . MET A 1 187 ? 4.868 9.797 -2.389 1.00 76.75 187 MET A O 1
ATOM 1440 N N . VAL A 1 188 ? 6.499 10.883 -3.483 1.00 74.88 188 VAL A N 1
ATOM 1441 C CA . VAL A 1 188 ? 7.519 10.702 -2.436 1.00 74.88 188 VAL A CA 1
ATOM 1442 C C . VAL A 1 188 ? 7.232 11.566 -1.209 1.00 74.88 188 VAL A C 1
ATOM 1444 O O . VAL A 1 188 ? 7.374 11.093 -0.086 1.00 74.88 188 VAL A O 1
ATOM 1447 N N . SER A 1 189 ? 6.843 12.831 -1.400 1.00 75.62 189 SER A N 1
ATOM 1448 C CA . SER A 1 189 ? 6.602 13.756 -0.283 1.00 75.62 189 SER A CA 1
ATOM 1449 C C . SER A 1 189 ? 5.175 13.705 0.252 1.00 75.62 189 SER A C 1
ATOM 1451 O O . SER A 1 189 ? 4.960 13.960 1.432 1.00 75.62 189 SER A O 1
ATOM 1453 N N . GLY A 1 190 ? 4.202 13.437 -0.620 1.00 82.06 190 GLY A N 1
ATOM 1454 C CA . GLY A 1 190 ? 2.779 13.440 -0.291 1.00 82.06 190 GLY A CA 1
ATOM 1455 C C . GLY A 1 190 ? 2.218 12.057 0.027 1.00 82.06 190 GLY A C 1
ATOM 1456 O O . GLY A 1 190 ? 1.249 11.977 0.771 1.00 82.06 190 GLY A O 1
ATOM 1457 N N . GLY A 1 191 ? 2.829 10.984 -0.480 1.00 89.44 191 GLY A N 1
ATOM 1458 C CA . GLY A 1 191 ? 2.424 9.609 -0.195 1.00 89.44 191 GLY A CA 1
ATOM 1459 C C . GLY A 1 191 ? 1.038 9.230 -0.722 1.00 89.44 191 GLY A C 1
ATOM 1460 O O . GLY A 1 191 ? 0.435 9.917 -1.552 1.00 89.44 191 GLY A O 1
ATOM 1461 N N . PHE A 1 192 ? 0.557 8.100 -0.215 1.00 93.19 192 PHE A N 1
ATOM 1462 C CA . PHE A 1 192 ? -0.782 7.574 -0.437 1.00 93.19 192 PHE A CA 1
ATOM 1463 C C . PHE A 1 192 ? -1.748 8.243 0.539 1.00 93.19 192 PHE A C 1
ATOM 1465 O O . PHE A 1 192 ? -1.581 8.163 1.753 1.00 93.19 192 PHE A O 1
ATOM 1472 N N . GLU A 1 193 ? -2.752 8.916 0.006 1.00 94.56 193 GLU A N 1
ATOM 1473 C CA . GLU A 1 193 ? -3.845 9.515 0.752 1.00 94.56 193 GLU A CA 1
ATOM 1474 C C . GLU A 1 193 ? -5.036 8.559 0.759 1.00 94.56 193 GLU A C 1
ATOM 1476 O O . GLU A 1 193 ? -5.511 8.148 -0.297 1.00 94.56 193 GLU A O 1
ATOM 1481 N N . PHE A 1 194 ? -5.513 8.231 1.952 1.00 95.31 194 PHE A N 1
ATOM 1482 C CA . PHE A 1 194 ? -6.642 7.352 2.207 1.00 95.31 194 PHE A CA 1
ATOM 1483 C C . PHE A 1 194 ? -7.835 8.184 2.662 1.00 95.31 194 PHE A C 1
ATOM 1485 O O . PHE A 1 194 ? -7.705 9.003 3.576 1.00 95.31 194 PHE A O 1
ATOM 1492 N N . ASP A 1 195 ? -8.985 7.939 2.048 1.00 94.06 195 ASP A N 1
ATOM 1493 C CA . ASP A 1 195 ? -10.290 8.373 2.532 1.00 94.06 195 ASP A CA 1
ATOM 1494 C C . ASP A 1 195 ? -10.997 7.154 3.132 1.00 94.06 195 ASP A C 1
ATOM 1496 O O . ASP A 1 195 ? -11.410 6.236 2.419 1.00 94.06 195 ASP A O 1
ATOM 1500 N N . LEU A 1 196 ? -11.056 7.118 4.462 1.00 92.25 196 LEU A N 1
ATOM 1501 C CA . LEU A 1 196 ? -11.638 6.036 5.247 1.00 92.25 196 LEU A CA 1
ATOM 1502 C C . LEU A 1 196 ? -12.938 6.558 5.867 1.00 92.25 196 LEU A C 1
ATOM 1504 O O . LEU A 1 196 ? -12.920 7.112 6.965 1.00 92.25 196 LEU A O 1
ATOM 1508 N N . ALA A 1 197 ? -14.051 6.457 5.137 1.00 86.25 197 ALA A N 1
ATOM 1509 C CA . ALA A 1 197 ? -15.365 6.977 5.540 1.00 86.25 197 ALA A CA 1
ATOM 1510 C C . ALA A 1 197 ? -15.339 8.455 5.990 1.00 86.25 197 ALA A C 1
ATOM 1512 O O . ALA A 1 197 ? -15.822 8.810 7.067 1.00 86.25 197 ALA A O 1
ATOM 1513 N N . GLY A 1 198 ? -14.733 9.332 5.183 1.00 83.06 198 GLY A N 1
ATOM 1514 C CA . GLY A 1 198 ? -14.628 10.765 5.465 1.00 83.06 198 GLY A CA 1
ATOM 1515 C C . GLY A 1 198 ? -13.463 11.135 6.387 1.00 83.06 198 GLY A C 1
ATOM 1516 O O . GLY A 1 198 ? -13.210 12.319 6.622 1.00 83.06 198 GLY A O 1
ATOM 1517 N N . SER A 1 199 ? -12.721 10.147 6.896 1.00 88.56 199 SER A N 1
ATOM 1518 C CA . SER A 1 199 ? -11.469 10.376 7.615 1.00 88.56 199 SER A CA 1
ATOM 1519 C C . SER A 1 199 ? -10.287 10.308 6.661 1.00 88.56 199 SER A C 1
ATOM 1521 O O . SER A 1 199 ? -9.982 9.257 6.098 1.00 88.56 199 SER A O 1
ATOM 1523 N N . ARG A 1 200 ? -9.585 11.432 6.515 1.00 90.62 200 ARG A N 1
ATOM 1524 C CA . ARG A 1 200 ? -8.388 11.528 5.679 1.00 90.62 200 ARG A CA 1
ATOM 1525 C C . ARG A 1 200 ? -7.145 11.089 6.449 1.00 90.62 200 ARG A C 1
ATOM 1527 O O . ARG A 1 200 ? -6.863 11.618 7.522 1.00 90.62 200 ARG A O 1
ATOM 1534 N N . GLY A 1 201 ? -6.356 10.195 5.862 1.00 91.75 201 GLY A N 1
ATOM 1535 C CA . GLY A 1 201 ? -5.055 9.781 6.384 1.00 91.75 201 GLY A CA 1
ATOM 1536 C C . GLY A 1 201 ? -3.996 9.696 5.291 1.00 91.75 201 GLY A C 1
ATOM 1537 O O . GLY A 1 201 ? -4.319 9.439 4.139 1.00 91.75 201 GLY A O 1
ATOM 1538 N N . ILE A 1 202 ? -2.727 9.928 5.629 1.00 92.81 202 ILE A N 1
ATOM 1539 C CA . ILE A 1 202 ? -1.627 9.912 4.654 1.00 92.81 202 ILE A CA 1
ATOM 1540 C C . ILE A 1 202 ? -0.578 8.888 5.084 1.00 92.81 202 ILE A C 1
ATOM 1542 O O . ILE A 1 202 ? -0.036 8.983 6.184 1.00 92.81 202 ILE A O 1
ATOM 1546 N N . ALA A 1 203 ? -0.264 7.946 4.194 1.00 90.81 203 ALA A N 1
ATOM 1547 C CA . ALA A 1 203 ? 0.825 6.996 4.343 1.00 90.81 203 ALA A CA 1
ATOM 1548 C C . ALA A 1 203 ? 1.945 7.304 3.347 1.00 90.81 203 ALA A C 1
ATOM 1550 O O . ALA A 1 203 ? 1.798 7.169 2.133 1.00 90.81 203 ALA A O 1
ATOM 1551 N N . ILE A 1 204 ? 3.102 7.685 3.872 1.00 87.69 204 ILE A N 1
ATOM 1552 C CA . ILE A 1 204 ? 4.306 7.908 3.073 1.00 87.69 204 ILE A CA 1
ATOM 1553 C C . ILE A 1 204 ? 5.164 6.648 3.143 1.00 87.69 204 ILE A C 1
ATOM 1555 O O . ILE A 1 204 ? 5.562 6.222 4.238 1.00 87.69 204 ILE A O 1
ATOM 1559 N N . GLY A 1 205 ? 5.460 6.068 1.980 1.00 79.12 205 GLY A N 1
ATOM 1560 C CA . GLY A 1 205 ? 6.382 4.943 1.865 1.00 79.12 205 GLY A CA 1
ATOM 1561 C C . GLY A 1 20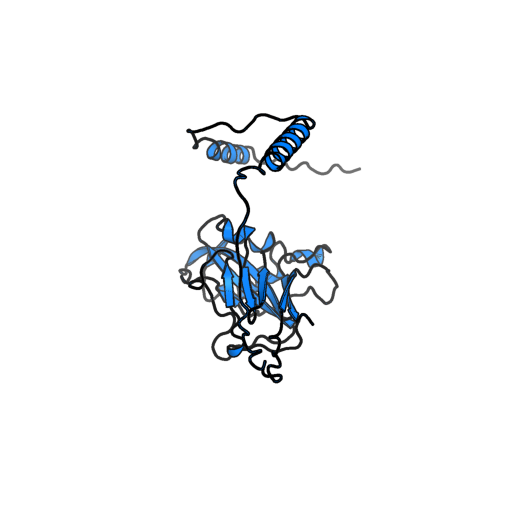5 ? 7.754 5.297 2.428 1.00 79.12 205 GLY A C 1
ATOM 1562 O O . GLY A 1 205 ? 8.318 6.339 2.095 1.00 79.12 205 GLY A O 1
ATOM 1563 N N . GLY A 1 206 ? 8.275 4.446 3.315 1.00 71.12 206 GLY A N 1
ATOM 1564 C CA . GLY A 1 206 ? 9.646 4.553 3.810 1.00 71.12 206 GLY A CA 1
ATOM 1565 C C . GLY A 1 206 ? 10.675 4.278 2.707 1.00 71.12 206 GLY A C 1
ATOM 1566 O O . GLY A 1 206 ? 10.292 3.857 1.624 1.00 71.12 206 GLY A O 1
ATOM 1567 N N . PRO A 1 207 ? 11.985 4.454 2.951 1.00 62.53 207 PRO A N 1
ATOM 1568 C CA . PRO A 1 207 ? 13.036 4.249 1.941 1.00 62.53 207 PRO A CA 1
ATOM 1569 C C . PRO A 1 207 ? 12.986 2.887 1.224 1.00 62.53 207 PRO A C 1
ATOM 1571 O O . PRO A 1 207 ? 13.413 2.757 0.080 1.00 62.53 207 PRO A O 1
ATOM 1574 N N . SER A 1 208 ? 12.427 1.879 1.890 1.00 56.19 208 SER A N 1
ATOM 1575 C CA . SER A 1 208 ? 12.226 0.524 1.379 1.00 56.19 208 SER A CA 1
ATOM 1576 C C . SER A 1 208 ? 11.113 0.359 0.367 1.00 56.19 208 SER A C 1
ATOM 1578 O O . SER A 1 208 ? 11.137 -0.586 -0.414 1.00 56.19 208 SER A O 1
ATOM 1580 N N . ALA A 1 209 ? 10.159 1.280 0.377 1.00 60.59 209 ALA A N 1
ATOM 1581 C CA . ALA A 1 209 ? 9.043 1.300 -0.539 1.00 60.59 209 ALA A CA 1
ATOM 1582 C C . ALA A 1 209 ? 9.444 1.721 -1.951 1.00 60.59 209 ALA A C 1
ATOM 1584 O O . ALA A 1 209 ? 8.616 1.600 -2.838 1.00 60.59 209 ALA A O 1
ATOM 1585 N N . ILE A 1 210 ? 10.629 2.314 -2.153 1.00 61.41 210 ILE A N 1
ATOM 1586 C CA . ILE A 1 210 ? 10.790 3.324 -3.211 1.00 61.41 210 ILE A CA 1
ATOM 1587 C C . ILE A 1 210 ? 11.533 2.828 -4.458 1.00 61.41 210 ILE A C 1
ATOM 1589 O O . ILE A 1 210 ? 11.345 3.413 -5.521 1.00 61.41 210 ILE A O 1
ATOM 1593 N N . PHE A 1 211 ? 12.340 1.761 -4.405 1.00 62.03 211 PHE A N 1
ATOM 1594 C CA . PHE A 1 211 ? 13.299 1.522 -5.498 1.00 62.03 211 PHE A CA 1
ATOM 1595 C C . PHE A 1 211 ? 13.615 0.058 -5.795 1.00 62.03 211 PHE A C 1
ATOM 1597 O O . PHE A 1 211 ? 14.777 -0.345 -5.788 1.00 62.03 211 PHE A O 1
ATOM 1604 N N . LEU A 1 212 ? 12.602 -0.742 -6.123 1.00 72.00 212 LEU A N 1
ATOM 1605 C CA . LEU A 1 212 ? 12.852 -2.030 -6.772 1.00 72.00 212 LEU A CA 1
ATOM 1606 C C . LEU A 1 212 ? 12.445 -1.951 -8.235 1.00 72.00 212 LEU A C 1
ATOM 1608 O O . LEU A 1 212 ? 11.266 -1.846 -8.577 1.00 72.00 212 LEU A O 1
ATOM 1612 N N . ARG A 1 213 ? 13.466 -1.956 -9.093 1.00 85.12 213 ARG A N 1
ATOM 1613 C CA . ARG A 1 213 ? 13.311 -1.954 -10.539 1.00 85.12 213 ARG A CA 1
ATOM 1614 C C . ARG A 1 213 ? 13.094 -3.386 -11.009 1.00 85.12 213 ARG A C 1
ATOM 1616 O O . ARG A 1 213 ? 13.994 -4.215 -10.922 1.00 85.12 213 ARG A O 1
ATOM 1623 N N . ILE A 1 214 ? 11.897 -3.664 -11.500 1.00 90.00 214 ILE A N 1
ATOM 1624 C CA . ILE A 1 214 ? 11.440 -5.001 -11.872 1.00 90.00 214 ILE A CA 1
ATOM 1625 C C . ILE A 1 214 ? 11.087 -5.055 -13.353 1.00 90.00 214 ILE A C 1
ATOM 1627 O O . ILE A 1 214 ? 10.630 -4.067 -13.928 1.00 90.00 214 ILE A O 1
ATOM 1631 N N . LYS A 1 215 ? 11.242 -6.228 -13.967 1.00 94.31 215 LYS A N 1
ATOM 1632 C CA . LYS A 1 215 ? 10.593 -6.531 -15.244 1.00 94.31 215 LYS A CA 1
ATOM 1633 C C . LYS A 1 215 ? 9.185 -7.036 -14.937 1.00 94.31 215 LYS A C 1
ATOM 1635 O O . LYS A 1 215 ? 9.040 -8.023 -14.221 1.00 94.31 215 LYS A O 1
ATOM 1640 N N . TYR A 1 216 ? 8.163 -6.343 -15.426 1.00 95.25 216 TYR A N 1
ATOM 1641 C CA . TYR A 1 216 ? 6.779 -6.664 -15.100 1.00 95.25 216 TYR A CA 1
ATOM 1642 C C . TYR A 1 216 ? 6.312 -7.916 -15.849 1.00 95.25 216 TYR A C 1
ATOM 1644 O O . TYR A 1 216 ? 6.313 -7.958 -17.078 1.00 95.25 216 TYR A O 1
ATOM 1652 N N . ASP A 1 217 ? 5.906 -8.928 -15.090 1.00 96.62 217 ASP A N 1
ATOM 1653 C CA . ASP A 1 217 ? 5.258 -10.150 -15.561 1.00 96.62 217 ASP A CA 1
ATOM 1654 C C . ASP A 1 217 ? 3.970 -10.308 -14.739 1.00 96.62 217 ASP A C 1
ATOM 1656 O O . ASP A 1 217 ? 4.072 -10.564 -13.536 1.00 96.62 217 ASP A O 1
ATOM 1660 N N . PRO A 1 218 ? 2.773 -10.124 -15.328 1.00 96.06 218 PRO A N 1
ATOM 1661 C CA . PRO A 1 218 ? 1.522 -10.087 -14.572 1.00 96.06 218 PRO A CA 1
ATOM 1662 C C . PRO A 1 218 ? 1.255 -11.380 -13.793 1.00 96.06 218 PRO A C 1
ATOM 1664 O O . PRO A 1 218 ? 0.674 -11.321 -12.714 1.00 96.06 218 PRO A O 1
ATOM 1667 N N . ALA A 1 219 ? 1.724 -12.533 -14.284 1.00 97.06 219 ALA A N 1
ATOM 1668 C CA . ALA A 1 219 ? 1.508 -13.820 -13.625 1.00 97.06 219 ALA A CA 1
ATOM 1669 C C . ALA A 1 219 ? 2.380 -13.996 -12.370 1.00 97.06 219 ALA A C 1
ATOM 1671 O O . ALA A 1 219 ? 1.994 -14.688 -11.432 1.00 97.06 219 ALA A O 1
ATOM 1672 N N . LYS A 1 220 ? 3.562 -13.372 -12.342 1.00 95.56 220 LYS A N 1
ATOM 1673 C CA . LYS A 1 220 ? 4.526 -13.484 -11.230 1.00 95.56 220 LYS A CA 1
ATOM 1674 C C . LYS A 1 220 ? 4.519 -12.274 -10.312 1.00 95.56 220 LYS A C 1
ATOM 1676 O O . LYS A 1 220 ? 5.025 -12.347 -9.193 1.00 95.56 220 LYS A O 1
ATOM 1681 N N . PHE A 1 221 ? 3.984 -11.155 -10.792 1.00 94.25 221 PHE A N 1
ATOM 1682 C CA . PHE A 1 221 ? 4.039 -9.882 -10.099 1.00 94.25 221 PHE A CA 1
ATOM 1683 C C . PHE A 1 221 ? 3.433 -9.936 -8.690 1.00 94.25 221 PHE A C 1
ATOM 1685 O O . PHE A 1 221 ? 4.116 -9.455 -7.788 1.00 94.25 221 PHE A O 1
ATOM 1692 N N . PRO A 1 222 ? 2.264 -10.565 -8.442 1.00 94.94 222 PRO A N 1
ATOM 1693 C CA . PRO A 1 222 ? 1.713 -10.625 -7.092 1.00 94.94 222 PRO A CA 1
ATOM 1694 C C . PRO A 1 222 ? 2.659 -11.287 -6.085 1.00 94.94 222 PRO A C 1
ATOM 1696 O O . PRO A 1 222 ? 2.990 -10.681 -5.069 1.00 94.94 222 PRO A O 1
ATOM 1699 N N . GLY A 1 223 ? 3.193 -12.470 -6.409 1.00 93.50 223 GLY A N 1
ATOM 1700 C CA . GLY A 1 223 ? 4.144 -13.168 -5.537 1.00 93.50 223 GLY A CA 1
ATOM 1701 C C . GLY A 1 223 ? 5.468 -12.416 -5.368 1.00 93.50 223 GLY A C 1
ATOM 1702 O O . GLY A 1 223 ? 6.063 -12.426 -4.292 1.00 93.50 223 GLY A O 1
ATOM 1703 N N . MET A 1 224 ? 5.920 -11.708 -6.407 1.00 91.50 224 MET A N 1
ATOM 1704 C CA . MET A 1 224 ? 7.085 -10.831 -6.305 1.00 91.50 224 MET A CA 1
ATOM 1705 C C . MET A 1 224 ? 6.819 -9.632 -5.386 1.00 91.50 224 MET A C 1
ATOM 1707 O O . MET A 1 224 ? 7.684 -9.300 -4.582 1.00 91.50 224 MET A O 1
ATOM 1711 N N . LEU A 1 225 ? 5.651 -8.988 -5.469 1.00 90.50 225 LEU A N 1
ATOM 1712 C CA . LEU A 1 225 ? 5.296 -7.864 -4.599 1.00 90.50 225 LEU A CA 1
ATOM 1713 C C . LEU A 1 225 ? 5.158 -8.309 -3.134 1.00 90.50 225 LEU A C 1
ATOM 1715 O O . LEU A 1 225 ? 5.646 -7.617 -2.238 1.00 90.50 225 LEU A O 1
ATOM 1719 N N . ASP A 1 226 ? 4.590 -9.490 -2.891 1.00 90.31 226 ASP A N 1
ATOM 1720 C CA . ASP A 1 226 ? 4.554 -10.116 -1.567 1.00 90.31 226 ASP A CA 1
ATOM 1721 C C . ASP A 1 226 ? 5.972 -10.342 -1.022 1.00 90.31 226 ASP A C 1
ATOM 1723 O O . ASP A 1 226 ? 6.290 -9.936 0.097 1.00 90.31 226 ASP A O 1
ATOM 1727 N N . TRP A 1 227 ? 6.862 -10.917 -1.839 1.00 87.31 227 TRP A N 1
ATOM 1728 C CA . TRP A 1 227 ? 8.260 -11.134 -1.463 1.00 87.31 227 TRP A CA 1
ATOM 1729 C C . TRP A 1 227 ? 8.977 -9.817 -1.146 1.00 87.31 227 TRP A C 1
ATOM 1731 O O . TRP A 1 227 ? 9.650 -9.710 -0.123 1.00 87.31 227 TRP A O 1
ATOM 1741 N N . ILE A 1 228 ? 8.797 -8.790 -1.981 1.00 83.25 228 ILE A N 1
ATOM 1742 C CA . ILE A 1 228 ? 9.345 -7.442 -1.768 1.00 83.25 228 ILE A CA 1
ATOM 1743 C C . ILE A 1 228 ? 8.859 -6.857 -0.443 1.00 83.25 228 ILE A C 1
ATOM 1745 O O . ILE A 1 228 ? 9.638 -6.246 0.286 1.00 83.25 228 ILE A O 1
ATOM 1749 N N . THR A 1 229 ? 7.586 -7.058 -0.121 1.00 82.81 229 THR A N 1
ATOM 1750 C CA . THR A 1 229 ? 6.965 -6.518 1.089 1.00 82.81 229 THR A CA 1
ATOM 1751 C C . THR A 1 229 ? 7.569 -7.125 2.356 1.00 82.81 229 THR A C 1
ATOM 1753 O O . THR A 1 229 ? 7.746 -6.422 3.345 1.00 82.81 229 THR A O 1
ATOM 1756 N N . VAL A 1 230 ? 7.939 -8.408 2.328 1.00 81.56 230 VAL A N 1
ATOM 1757 C CA . VAL A 1 230 ? 8.441 -9.140 3.509 1.00 81.56 230 VAL A CA 1
ATOM 1758 C C . VAL A 1 230 ? 9.972 -9.172 3.585 1.00 81.56 230 VAL A C 1
ATOM 1760 O O . VAL A 1 230 ? 10.551 -9.248 4.671 1.00 81.56 230 VAL A O 1
ATOM 1763 N N . HIS A 1 231 ? 10.652 -9.122 2.441 1.00 79.25 231 HIS A N 1
ATOM 1764 C CA . HIS A 1 231 ? 12.102 -9.318 2.335 1.00 79.25 231 HIS A CA 1
ATOM 1765 C C . HIS A 1 231 ? 12.846 -8.139 1.701 1.00 79.25 231 HIS A C 1
ATOM 1767 O O . HIS A 1 231 ? 14.073 -8.163 1.616 1.00 79.25 231 HIS A O 1
ATOM 1773 N N . GLY A 1 232 ? 12.139 -7.099 1.260 1.00 74.75 232 GLY A N 1
ATOM 1774 C CA . GLY A 1 232 ? 12.751 -5.916 0.670 1.00 74.75 232 GLY A CA 1
ATOM 1775 C C . GLY A 1 232 ? 13.598 -5.110 1.668 1.00 74.75 232 GLY A C 1
ATOM 1776 O O . GLY A 1 232 ? 13.469 -5.276 2.884 1.00 74.75 232 GLY A O 1
ATOM 1777 N N . PRO A 1 233 ? 14.440 -4.177 1.181 1.00 66.19 233 PRO A N 1
ATOM 1778 C CA . PRO A 1 233 ? 15.461 -3.475 1.970 1.00 66.19 233 PRO A CA 1
ATOM 1779 C C . PRO A 1 233 ? 15.021 -2.805 3.280 1.00 66.19 233 PRO A C 1
ATOM 1781 O O . PRO A 1 233 ? 15.857 -2.575 4.144 1.00 66.19 233 PRO A O 1
ATOM 1784 N N . GLY A 1 234 ? 13.739 -2.515 3.484 1.00 61.25 234 GLY A N 1
ATOM 1785 C CA . GLY A 1 234 ? 13.255 -2.046 4.794 1.00 61.25 234 GLY A CA 1
ATOM 1786 C C . GLY A 1 234 ? 11.988 -2.708 5.274 1.00 61.25 234 GLY A C 1
ATOM 1787 O O . GLY A 1 234 ? 11.352 -2.154 6.160 1.00 61.25 234 GLY A O 1
ATOM 1788 N N . ALA A 1 235 ? 11.726 -3.916 4.778 1.00 66.06 235 ALA A N 1
ATOM 1789 C CA . ALA A 1 235 ? 11.156 -4.940 5.632 1.00 66.06 235 ALA A CA 1
ATOM 1790 C C . ALA A 1 235 ? 12.176 -5.356 6.713 1.00 66.06 235 ALA A C 1
ATOM 1792 O O . ALA A 1 235 ? 11.786 -5.753 7.796 1.00 66.06 235 ALA A O 1
ATOM 1793 N N . TYR A 1 236 ? 13.493 -5.183 6.500 1.00 63.47 236 TYR A N 1
ATOM 1794 C CA . TYR A 1 236 ? 14.555 -5.568 7.453 1.00 63.47 236 TYR A CA 1
ATOM 1795 C C . TYR A 1 236 ? 14.542 -4.873 8.824 1.00 63.47 236 TYR A C 1
ATOM 1797 O O . TYR A 1 236 ? 15.279 -5.322 9.705 1.00 63.47 236 TYR A O 1
ATOM 1805 N N . GLY A 1 237 ? 13.736 -3.824 9.036 1.00 59.72 237 GLY A N 1
ATOM 1806 C CA . GLY A 1 237 ? 13.677 -3.115 10.320 1.00 59.72 237 GLY A CA 1
ATOM 1807 C C . GLY A 1 237 ? 13.455 -4.064 11.503 1.00 59.72 237 GLY A C 1
ATOM 1808 O O . GLY A 1 237 ? 14.158 -3.985 12.512 1.00 59.72 237 GLY A O 1
ATOM 1809 N N . HIS A 1 238 ? 12.589 -5.068 11.330 1.00 56.56 238 HIS A N 1
ATOM 1810 C CA . HIS A 1 238 ? 12.308 -6.045 12.382 1.00 56.56 238 HIS A CA 1
ATOM 1811 C C . HIS A 1 238 ? 13.527 -6.852 12.849 1.00 56.56 238 HIS A C 1
ATOM 1813 O O . HIS A 1 238 ? 13.608 -7.209 14.021 1.00 56.56 238 HIS A O 1
ATOM 1819 N N . ARG A 1 239 ? 14.494 -7.130 11.962 1.00 58.41 239 ARG A N 1
ATOM 1820 C CA . ARG A 1 239 ? 15.711 -7.888 12.312 1.00 58.41 239 ARG A CA 1
ATOM 1821 C C . ARG A 1 239 ? 16.756 -7.032 13.011 1.00 58.41 239 ARG A C 1
ATOM 1823 O O . ARG A 1 239 ? 17.642 -7.568 13.666 1.00 58.41 239 ARG A O 1
ATOM 1830 N N . THR A 1 240 ? 16.680 -5.717 12.835 1.00 56.84 240 THR A N 1
ATOM 1831 C CA . THR A 1 240 ? 17.663 -4.756 13.344 1.00 56.84 240 THR A CA 1
ATOM 1832 C C . THR A 1 240 ? 17.135 -3.934 14.521 1.00 56.84 240 THR A C 1
ATOM 1834 O O . THR A 1 240 ? 17.850 -3.064 15.012 1.00 56.84 240 THR A O 1
ATOM 1837 N N . GLY A 1 241 ? 15.908 -4.203 14.994 1.00 53.00 241 GLY A N 1
ATOM 1838 C CA . GLY A 1 241 ? 15.256 -3.437 16.064 1.00 53.00 241 GLY A CA 1
ATOM 1839 C C . GLY A 1 241 ? 14.837 -2.024 15.639 1.00 53.00 241 GLY A C 1
ATOM 1840 O O . GLY A 1 241 ? 14.526 -1.191 16.486 1.00 53.00 241 GLY A O 1
ATOM 1841 N N . ILE A 1 242 ? 14.839 -1.745 14.334 1.00 54.31 242 ILE A N 1
ATOM 1842 C CA . ILE A 1 242 ? 14.396 -0.480 13.745 1.00 54.31 242 ILE A CA 1
ATOM 1843 C C . ILE A 1 242 ? 12.931 -0.647 13.324 1.00 54.31 242 ILE A C 1
ATOM 1845 O O . ILE A 1 242 ? 12.514 -1.727 12.913 1.00 54.31 242 ILE A O 1
ATOM 1849 N N . ALA A 1 243 ? 12.121 0.407 13.424 1.00 53.38 243 ALA A N 1
ATOM 1850 C CA . ALA A 1 243 ? 10.741 0.354 12.947 1.00 53.38 243 ALA A CA 1
ATOM 1851 C C . ALA A 1 243 ? 10.685 -0.132 11.488 1.00 53.38 243 ALA A C 1
ATOM 1853 O O . ALA A 1 243 ? 11.448 0.347 10.642 1.00 53.38 243 ALA A O 1
ATOM 1854 N N . ASP A 1 244 ? 9.769 -1.053 11.184 1.00 61.78 244 ASP A N 1
ATOM 1855 C CA . ASP A 1 244 ? 9.450 -1.358 9.795 1.00 61.78 244 ASP A CA 1
ATOM 1856 C C . ASP A 1 244 ? 8.817 -0.108 9.177 1.00 61.78 244 ASP A C 1
ATOM 1858 O O . ASP A 1 244 ? 7.695 0.291 9.488 1.00 61.78 244 ASP A O 1
ATOM 1862 N N . THR A 1 245 ? 9.586 0.564 8.326 1.00 59.62 245 THR A N 1
ATOM 1863 C CA . THR A 1 245 ? 9.171 1.840 7.735 1.00 59.62 245 THR A CA 1
ATOM 1864 C C . THR A 1 245 ? 8.110 1.685 6.644 1.00 59.62 245 THR A C 1
ATOM 1866 O O . THR A 1 245 ? 7.644 2.696 6.113 1.00 59.62 245 THR A O 1
ATOM 1869 N N . SER A 1 246 ? 7.732 0.448 6.301 1.00 65.19 246 SER A N 1
ATOM 1870 C CA . SER A 1 246 ? 6.764 0.143 5.247 1.00 65.19 246 SER A CA 1
ATOM 1871 C C . SER A 1 246 ? 5.340 -0.089 5.759 1.00 65.19 246 SER A C 1
ATOM 1873 O O . SER A 1 246 ? 4.402 0.042 4.969 1.00 65.19 246 SER A O 1
ATOM 1875 N N . ILE A 1 247 ? 5.161 -0.368 7.060 1.00 81.00 247 ILE A N 1
ATOM 1876 C CA . ILE A 1 247 ? 3.858 -0.739 7.623 1.00 81.00 247 ILE A CA 1
ATOM 1877 C C . ILE A 1 247 ? 3.177 0.453 8.294 1.00 81.00 247 ILE A C 1
ATOM 1879 O O . ILE A 1 247 ? 3.640 1.040 9.278 1.00 81.00 247 ILE A O 1
ATOM 1883 N N . TRP A 1 248 ? 2.003 0.758 7.772 1.00 88.75 248 TRP A N 1
ATOM 1884 C CA . TRP A 1 248 ? 1.042 1.683 8.330 1.00 88.75 248 TRP A CA 1
ATOM 1885 C C . TRP A 1 248 ? -0.128 0.916 8.926 1.00 88.75 248 TRP A C 1
ATOM 1887 O O . TRP A 1 248 ? -0.374 -0.247 8.609 1.00 88.75 248 TRP A O 1
ATOM 1897 N N . GLN A 1 249 ? -0.862 1.576 9.803 1.00 89.94 249 GLN A N 1
ATOM 1898 C CA . GLN A 1 249 ? -2.134 1.089 10.292 1.00 89.94 249 GLN A CA 1
ATOM 1899 C C . GLN A 1 249 ? -3.158 2.202 10.281 1.00 89.94 249 GLN A C 1
ATOM 1901 O O . GLN A 1 249 ? -2.811 3.381 10.401 1.00 89.94 249 GLN A O 1
ATOM 1906 N N . PHE A 1 250 ? -4.422 1.810 10.245 1.00 90.50 250 PHE A N 1
ATOM 1907 C CA . PHE A 1 250 ? -5.490 2.694 10.662 1.00 90.50 250 PHE A CA 1
ATOM 1908 C C . PHE A 1 250 ? -6.216 2.130 11.879 1.00 90.50 250 PHE A C 1
ATOM 1910 O O . PHE A 1 250 ? -6.422 0.923 12.017 1.00 90.50 250 PHE A O 1
ATOM 1917 N N . THR A 1 251 ? -6.565 3.030 12.788 1.00 90.81 251 THR A N 1
ATOM 1918 C CA . THR A 1 251 ? -7.258 2.732 14.043 1.00 90.81 251 THR A CA 1
ATOM 1919 C C . THR A 1 251 ? -8.513 3.579 14.138 1.00 90.81 251 THR A C 1
ATOM 1921 O O . THR A 1 251 ? -8.526 4.718 13.670 1.00 90.81 251 THR A O 1
ATOM 1924 N N . ARG A 1 252 ? -9.558 3.052 14.779 1.00 88.19 252 ARG A N 1
ATOM 1925 C CA . ARG A 1 252 ? -10.741 3.845 15.119 1.00 88.19 252 ARG A CA 1
ATOM 1926 C C . ARG A 1 252 ? -10.388 4.806 16.254 1.00 88.19 252 ARG A C 1
ATOM 1928 O O . ARG A 1 252 ? -9.815 4.385 17.256 1.00 88.19 252 ARG A O 1
ATOM 1935 N N . VAL A 1 253 ? -10.717 6.075 16.074 1.00 84.81 253 VAL A N 1
ATOM 1936 C CA . VAL A 1 253 ? -10.645 7.102 17.115 1.00 84.81 253 VAL A CA 1
ATOM 1937 C C . VAL A 1 253 ? -11.940 7.020 17.940 1.00 84.81 253 VAL A C 1
ATOM 1939 O O . VAL A 1 253 ? -12.990 6.769 17.337 1.00 84.81 253 VAL A O 1
ATOM 1942 N N . PRO A 1 254 ? -11.867 7.146 19.279 1.00 74.94 254 PRO A N 1
ATOM 1943 C CA . PRO A 1 254 ? -13.044 7.198 20.145 1.00 74.94 254 PRO A CA 1
ATOM 1944 C C . PRO A 1 254 ? -14.051 8.266 19.724 1.00 74.94 254 PRO A C 1
ATOM 1946 O O . PRO A 1 254 ? -13.607 9.341 19.252 1.00 74.94 254 PRO A O 1
#